Protein AF-A0A7W9LLS0-F1 (afdb_monomer_lite)

Sequence (290 aa):
MKPRVTLITLCALGVVAATAVTVPAEAGPLDRRISPTAVAPRPIVVDAAPAQLTYSRQARSEWQLTEFDRAGNAILATHVPSGITLAIDYDDPSDDRHAAGIAPDTGCGPMEGQFWGSTTPLLYPILEPETHVIENVTVAMDGDEVRVRMVGGAYDLVEPGAGDEPLFMDAVFTVEDGQLRAHTSGLHYVLPSKDRGTTVDLTLADGTRVSRTFTMASPTGREYLDDVRLVEVSDGRYGDFSWTTDIERLQFDLNTNPLLDVFEIDADHALKDRGQRVVTNDFTFAAHCG

Radius of gyration: 23.22 Å; chains: 1; bounding box: 99×45×50 Å

Structure (mmCIF, N/CA/C/O backbone):
data_AF-A0A7W9LLS0-F1
#
_entry.id   AF-A0A7W9LLS0-F1
#
loop_
_atom_site.group_PDB
_atom_site.id
_atom_site.type_symbol
_atom_site.label_atom_id
_atom_site.label_alt_id
_atom_site.label_comp_id
_atom_site.label_asym_id
_atom_site.label_entity_id
_atom_site.label_seq_id
_atom_site.pdbx_PDB_ins_code
_atom_site.Cartn_x
_atom_site.Cartn_y
_atom_site.Cartn_z
_atom_site.occupancy
_atom_site.B_iso_or_equiv
_atom_site.auth_seq_id
_atom_site.auth_comp_id
_atom_site.auth_asym_id
_atom_site.auth_atom_id
_atom_site.pdbx_PDB_model_num
ATOM 1 N N . MET A 1 1 ? 81.042 23.041 -26.455 1.00 45.41 1 MET A N 1
ATOM 2 C CA . MET A 1 1 ? 79.978 22.918 -25.435 1.00 45.41 1 MET A CA 1
ATOM 3 C C . MET A 1 1 ? 78.646 23.055 -26.158 1.00 45.41 1 MET A C 1
ATOM 5 O O . MET A 1 1 ? 78.440 24.078 -26.793 1.00 45.41 1 MET A O 1
ATOM 9 N N . LYS A 1 2 ? 77.832 21.993 -26.205 1.00 32.12 2 LYS A N 1
ATOM 10 C CA . LYS A 1 2 ? 76.545 21.958 -26.929 1.00 32.12 2 LYS A CA 1
ATOM 11 C C . LYS A 1 2 ? 75.391 22.303 -25.970 1.00 32.12 2 LYS A C 1
ATOM 13 O O . LYS A 1 2 ? 75.487 21.917 -24.804 1.00 32.12 2 LYS A O 1
ATOM 18 N N . PRO A 1 3 ? 74.323 22.980 -26.428 1.00 41.59 3 PRO A N 1
ATOM 19 C CA . PRO A 1 3 ? 73.182 23.321 -25.584 1.00 41.59 3 PRO A CA 1
ATOM 20 C C . PRO A 1 3 ? 72.264 22.104 -25.399 1.00 41.59 3 PRO A C 1
ATOM 22 O O . PRO A 1 3 ? 72.086 21.302 -26.317 1.00 41.59 3 PRO A O 1
ATOM 25 N N . ARG A 1 4 ? 71.689 21.961 -24.201 1.00 40.72 4 ARG A N 1
ATOM 26 C CA . ARG A 1 4 ? 70.619 20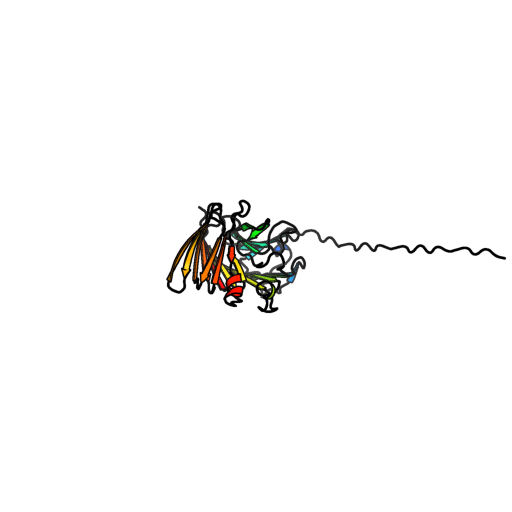.998 -23.906 1.00 40.72 4 ARG A CA 1
ATOM 27 C C . ARG A 1 4 ? 69.273 21.656 -24.208 1.00 40.72 4 ARG A C 1
ATOM 29 O O . ARG A 1 4 ? 68.973 22.709 -23.659 1.00 40.72 4 ARG A O 1
ATOM 36 N N . VAL A 1 5 ? 68.492 21.017 -25.073 1.00 39.94 5 VAL A N 1
ATOM 37 C CA . VAL A 1 5 ? 67.077 21.316 -25.315 1.00 39.94 5 VAL A CA 1
ATOM 38 C C . VAL A 1 5 ? 66.258 20.459 -24.352 1.00 39.94 5 VAL A C 1
ATOM 40 O O . VAL A 1 5 ? 66.424 19.241 -24.317 1.00 39.94 5 VAL A O 1
ATOM 43 N N . THR A 1 6 ? 65.406 21.098 -23.558 1.00 39.94 6 THR A N 1
ATOM 44 C CA . THR A 1 6 ? 64.455 20.443 -22.655 1.00 39.94 6 THR A CA 1
ATOM 45 C C . THR A 1 6 ? 63.191 20.105 -23.447 1.00 39.94 6 THR A C 1
ATOM 47 O O . THR A 1 6 ? 62.502 21.011 -23.909 1.00 39.94 6 THR A O 1
ATOM 50 N N . LEU A 1 7 ? 62.899 18.815 -23.636 1.00 39.69 7 LEU A N 1
ATOM 51 C CA . LEU A 1 7 ? 61.612 18.347 -24.156 1.00 39.69 7 LEU A CA 1
ATOM 52 C C . LEU A 1 7 ? 60.571 18.406 -23.028 1.00 39.69 7 LEU A C 1
ATOM 54 O O . LEU A 1 7 ? 60.768 17.794 -21.980 1.00 39.69 7 LEU A O 1
ATOM 58 N N . ILE A 1 8 ? 59.470 19.121 -23.255 1.00 44.44 8 ILE A N 1
ATOM 59 C CA . ILE A 1 8 ? 58.266 19.071 -22.421 1.00 44.44 8 ILE A CA 1
ATOM 60 C C . ILE A 1 8 ? 57.316 18.066 -23.072 1.00 44.44 8 ILE A C 1
ATOM 62 O O . ILE A 1 8 ? 56.847 18.278 -24.189 1.00 44.44 8 ILE A O 1
ATOM 66 N N . THR A 1 9 ? 57.055 16.963 -22.379 1.00 41.44 9 THR A N 1
ATOM 67 C CA . THR A 1 9 ? 56.061 15.960 -22.765 1.00 41.44 9 THR A CA 1
ATOM 68 C C . THR A 1 9 ? 54.674 16.461 -22.356 1.00 41.44 9 THR A C 1
ATOM 70 O O . THR A 1 9 ? 54.387 16.561 -21.166 1.00 41.44 9 THR A O 1
ATOM 73 N N . LEU A 1 10 ? 53.810 16.786 -23.324 1.00 41.88 10 LEU A N 1
ATOM 74 C CA . LEU A 1 10 ? 52.374 16.964 -23.084 1.00 41.88 10 LEU A CA 1
ATOM 75 C C . LEU A 1 10 ? 51.703 15.584 -23.049 1.00 41.88 10 LEU A C 1
ATOM 77 O O . LEU A 1 10 ? 51.625 14.907 -24.073 1.00 41.88 10 LEU A O 1
ATOM 81 N N . CYS A 1 11 ? 51.197 15.177 -21.885 1.00 39.31 11 CYS A N 1
ATOM 82 C CA . CYS A 1 11 ? 50.257 14.065 -21.784 1.00 39.31 11 CYS A CA 1
ATOM 83 C C . CYS A 1 11 ? 48.875 14.540 -22.250 1.00 39.31 11 CYS A C 1
ATOM 85 O O . CYS A 1 11 ? 48.245 15.371 -21.600 1.00 39.31 11 CYS A O 1
ATOM 87 N N . ALA A 1 12 ? 48.409 14.009 -23.379 1.00 41.94 12 ALA A N 1
ATOM 88 C CA . ALA A 1 12 ? 47.031 14.148 -23.822 1.00 41.94 12 ALA A CA 1
ATOM 89 C C . ALA A 1 12 ? 46.136 13.223 -22.979 1.00 41.94 12 ALA A C 1
ATOM 91 O O . ALA A 1 12 ? 46.215 12.001 -23.091 1.00 41.94 12 ALA A O 1
ATOM 92 N N . LEU A 1 13 ? 45.296 13.808 -22.124 1.00 41.47 13 LEU A N 1
ATOM 93 C CA . LEU A 1 13 ? 44.178 13.120 -21.479 1.00 41.47 13 LEU A CA 1
ATOM 94 C C . LEU A 1 13 ? 43.072 12.928 -22.523 1.00 41.47 13 LEU A C 1
ATOM 96 O O . LEU A 1 13 ? 42.302 13.841 -22.810 1.00 41.47 13 LEU A O 1
ATOM 100 N N . GLY A 1 14 ? 43.027 11.739 -23.121 1.00 36.38 14 GLY A N 1
ATOM 101 C CA . GLY A 1 14 ? 41.880 11.289 -23.900 1.00 36.38 14 GLY A CA 1
ATOM 102 C C . GLY A 1 14 ? 40.728 10.967 -22.956 1.00 36.38 14 GLY A C 1
ATOM 103 O O . GLY A 1 14 ? 40.701 9.897 -22.356 1.00 36.38 14 GLY A O 1
ATOM 104 N N . VAL A 1 15 ? 39.790 11.901 -22.810 1.00 41.72 15 VAL A N 1
ATOM 105 C CA . VAL A 1 15 ? 38.490 11.641 -22.188 1.00 41.72 15 VAL A CA 1
ATOM 106 C C . VAL A 1 15 ? 37.712 10.748 -23.150 1.00 41.72 15 VAL A C 1
ATOM 108 O O . VAL A 1 15 ? 37.235 11.202 -24.188 1.00 41.72 15 VAL A O 1
ATOM 111 N N . VAL A 1 16 ? 37.625 9.457 -22.834 1.00 41.56 16 VAL A N 1
ATOM 112 C CA . VAL A 1 16 ? 36.686 8.554 -23.499 1.00 41.56 16 VAL A CA 1
ATOM 113 C C . VAL A 1 16 ? 35.311 8.892 -22.940 1.00 41.56 16 VAL A C 1
ATOM 115 O O . VAL A 1 16 ? 34.970 8.503 -21.827 1.00 41.56 16 VAL A O 1
ATOM 118 N N . ALA A 1 17 ? 34.544 9.674 -23.696 1.00 42.16 17 ALA A N 1
ATOM 119 C CA . ALA A 1 17 ? 33.123 9.843 -23.452 1.00 42.16 17 ALA A CA 1
ATOM 120 C C . ALA A 1 17 ? 32.459 8.471 -23.626 1.00 42.16 17 ALA A C 1
ATOM 122 O O . ALA A 1 17 ? 32.330 7.972 -24.747 1.00 42.16 17 ALA A O 1
ATOM 123 N N . ALA A 1 18 ? 32.089 7.840 -22.512 1.00 39.94 18 ALA A N 1
ATOM 124 C CA . ALA A 1 18 ? 31.172 6.717 -22.528 1.00 39.94 18 ALA A CA 1
ATOM 125 C C . ALA A 1 18 ? 29.857 7.235 -23.117 1.00 39.94 18 ALA A C 1
ATOM 127 O O . ALA A 1 18 ? 29.184 8.085 -22.538 1.00 39.94 18 ALA A O 1
ATOM 128 N N . THR A 1 19 ? 29.537 6.778 -24.321 1.00 37.41 19 THR A N 1
ATOM 129 C CA . THR A 1 19 ? 28.226 6.993 -24.917 1.00 37.41 19 THR A CA 1
ATOM 130 C C . THR A 1 19 ? 27.252 6.138 -24.123 1.00 37.41 19 THR A C 1
ATOM 132 O O . THR A 1 19 ? 27.147 4.933 -24.337 1.00 37.41 19 THR A O 1
ATOM 135 N N . ALA A 1 20 ? 26.584 6.754 -23.146 1.00 40.62 20 ALA A N 1
ATOM 136 C CA . ALA A 1 20 ? 25.379 6.186 -22.573 1.00 40.62 20 ALA A CA 1
ATOM 137 C C . ALA A 1 20 ? 24.408 5.971 -23.737 1.00 40.62 20 ALA A C 1
ATOM 139 O O . ALA A 1 20 ? 24.006 6.920 -24.412 1.00 40.62 20 ALA A O 1
ATOM 140 N N . VAL A 1 21 ? 24.120 4.707 -24.036 1.00 34.88 21 VAL A N 1
ATOM 141 C CA . VAL A 1 21 ? 23.067 4.336 -24.973 1.00 34.88 21 VAL A CA 1
ATOM 142 C C . VAL A 1 21 ? 21.769 4.810 -24.333 1.00 34.88 21 VAL A C 1
ATOM 144 O O . VAL A 1 21 ? 21.275 4.190 -23.398 1.00 34.88 21 VAL A O 1
ATOM 147 N N . THR A 1 22 ? 21.248 5.942 -24.796 1.00 37.28 22 THR A N 1
ATOM 148 C CA . THR A 1 22 ? 19.913 6.411 -24.438 1.00 37.28 22 THR A CA 1
ATOM 149 C C . THR A 1 22 ? 18.908 5.486 -25.112 1.00 37.28 22 THR A C 1
ATOM 151 O O . THR A 1 22 ? 18.529 5.666 -26.269 1.00 37.28 22 THR A O 1
ATOM 154 N N . VAL A 1 23 ? 18.518 4.431 -24.398 1.00 49.53 23 VAL A N 1
ATOM 155 C CA . VAL A 1 23 ? 17.307 3.679 -24.727 1.00 49.53 23 VAL A CA 1
ATOM 156 C C . VAL A 1 23 ? 16.147 4.673 -24.592 1.00 49.53 23 VAL A C 1
ATOM 158 O O . VAL A 1 23 ? 16.110 5.400 -23.598 1.00 49.53 23 VAL A O 1
ATOM 161 N N . PRO A 1 24 ? 15.246 4.795 -25.581 1.00 52.03 24 PRO A N 1
ATOM 162 C CA . PRO A 1 24 ? 14.104 5.692 -25.452 1.00 52.03 24 PRO A CA 1
ATOM 163 C C . PRO A 1 24 ? 13.319 5.359 -24.177 1.00 52.03 24 PRO A C 1
ATOM 165 O O . PRO A 1 24 ? 13.097 4.183 -23.884 1.00 52.03 24 PRO A O 1
ATOM 168 N N . ALA A 1 25 ? 12.918 6.398 -23.439 1.00 58.53 25 ALA A N 1
ATOM 169 C CA . ALA A 1 25 ? 11.962 6.291 -22.343 1.00 58.53 25 ALA A CA 1
ATOM 170 C C . ALA A 1 25 ? 10.688 5.658 -22.903 1.00 58.53 25 ALA A C 1
ATOM 172 O O . ALA A 1 25 ? 10.028 6.218 -23.782 1.00 58.53 25 ALA A O 1
ATOM 173 N N . GLU A 1 26 ? 10.423 4.423 -22.504 1.00 67.06 26 GLU A N 1
ATOM 174 C CA . GLU A 1 26 ? 9.471 3.573 -23.197 1.00 67.06 26 GLU A CA 1
ATOM 175 C C . GLU A 1 26 ? 8.121 3.608 -22.478 1.00 67.06 26 GLU A C 1
ATOM 177 O O . GLU A 1 26 ? 7.653 2.572 -22.021 1.00 67.06 26 GLU A O 1
ATOM 182 N N . ALA A 1 27 ? 7.475 4.776 -22.417 1.00 73.75 27 ALA A N 1
ATOM 183 C CA . ALA A 1 27 ? 6.124 4.904 -21.871 1.00 73.75 27 ALA A CA 1
ATOM 184 C C . ALA A 1 27 ? 5.110 4.151 -22.753 1.00 73.75 27 ALA A C 1
ATOM 186 O O . ALA A 1 27 ? 5.003 4.383 -23.965 1.00 73.75 27 ALA A O 1
ATOM 187 N N . GLY A 1 28 ? 4.401 3.187 -22.171 1.00 80.19 28 GLY A N 1
ATOM 188 C CA . GLY A 1 28 ? 3.329 2.446 -22.836 1.00 80.19 28 GLY A CA 1
ATOM 189 C C . GLY A 1 28 ? 3.165 1.015 -22.320 1.00 80.19 28 GLY A C 1
ATOM 190 O O . GLY A 1 28 ? 3.958 0.555 -21.510 1.00 80.19 28 GLY A O 1
ATOM 191 N N . PRO A 1 29 ? 2.154 0.271 -22.794 1.00 80.38 29 PRO A N 1
ATOM 192 C CA . PRO A 1 29 ? 1.823 -1.043 -22.245 1.00 80.38 29 PRO A CA 1
ATOM 193 C C . PRO A 1 29 ? 2.933 -2.070 -22.492 1.00 80.38 29 PRO A C 1
ATOM 195 O O . PRO A 1 29 ? 3.242 -2.399 -23.646 1.00 80.38 29 PRO A O 1
ATOM 198 N N . LEU A 1 30 ? 3.468 -2.641 -21.410 1.00 81.69 30 LEU A N 1
ATOM 199 C CA . LEU A 1 30 ? 4.469 -3.710 -21.463 1.00 81.69 30 LEU A CA 1
ATOM 200 C C . LEU A 1 30 ? 3.917 -4.972 -22.149 1.00 81.69 30 LEU A C 1
ATOM 202 O O . LEU A 1 30 ? 4.621 -5.623 -22.924 1.00 81.69 30 LEU A O 1
ATOM 206 N N . ASP A 1 31 ? 2.620 -5.239 -21.978 1.00 79.06 31 ASP A N 1
ATOM 207 C CA . ASP A 1 31 ? 1.893 -6.350 -22.609 1.00 79.06 31 ASP A CA 1
ATOM 208 C C . ASP A 1 31 ? 1.868 -6.285 -24.143 1.00 79.06 31 ASP A C 1
ATOM 210 O O . ASP A 1 31 ? 1.692 -7.306 -24.810 1.00 79.06 31 ASP A O 1
ATOM 214 N N . ARG A 1 32 ? 2.057 -5.101 -24.747 1.00 79.56 32 ARG A N 1
ATOM 215 C CA . ARG A 1 32 ? 2.192 -4.994 -26.213 1.00 79.56 32 ARG A CA 1
ATOM 216 C C . ARG A 1 32 ? 3.571 -5.421 -26.705 1.00 79.56 32 ARG A C 1
ATOM 218 O O . ARG A 1 32 ? 3.712 -5.753 -27.881 1.00 79.56 32 ARG A O 1
ATOM 225 N N . ARG A 1 33 ? 4.581 -5.384 -25.836 1.00 76.88 33 ARG A N 1
ATOM 226 C CA . ARG A 1 33 ? 5.984 -5.684 -26.161 1.00 76.88 33 ARG A CA 1
ATOM 227 C C . ARG A 1 33 ? 6.330 -7.127 -25.830 1.00 76.88 33 ARG A C 1
ATOM 229 O O . ARG A 1 33 ? 7.058 -7.771 -26.581 1.00 76.88 33 ARG A O 1
ATOM 236 N N . ILE A 1 34 ? 5.775 -7.642 -24.736 1.00 78.75 34 ILE A N 1
ATOM 237 C CA . ILE A 1 34 ? 5.966 -9.015 -24.278 1.00 78.75 34 ILE A CA 1
ATOM 238 C C . ILE A 1 34 ? 4.631 -9.744 -24.367 1.00 78.75 34 ILE A C 1
ATOM 240 O O . ILE A 1 34 ? 3.704 -9.476 -23.610 1.00 78.75 34 ILE A O 1
ATOM 244 N N . SER A 1 35 ? 4.536 -10.685 -25.308 1.00 78.25 35 SER A N 1
ATOM 245 C CA . SER A 1 35 ? 3.329 -11.495 -25.460 1.00 78.25 35 SER A CA 1
ATOM 246 C C . SER A 1 35 ? 3.162 -12.451 -24.273 1.00 78.25 35 SER A C 1
ATOM 248 O O . SER A 1 35 ? 4.121 -13.146 -23.921 1.00 78.25 35 SER A O 1
ATOM 250 N N . PRO A 1 36 ? 1.957 -12.551 -23.689 1.00 82.25 36 PRO A N 1
ATOM 251 C CA . PRO A 1 36 ? 1.701 -13.476 -22.596 1.00 82.25 36 PRO A CA 1
ATOM 252 C C . PRO A 1 36 ? 1.775 -14.930 -23.083 1.00 82.25 36 PRO A C 1
ATOM 254 O O . PRO A 1 36 ? 1.563 -15.228 -24.263 1.00 82.25 36 PRO A O 1
ATOM 257 N N . THR A 1 37 ? 2.056 -15.865 -22.175 1.00 79.50 37 THR A N 1
ATOM 258 C CA . THR A 1 37 ? 2.232 -17.284 -22.523 1.00 79.50 37 THR A CA 1
ATOM 259 C C . THR A 1 37 ? 1.009 -18.125 -22.176 1.00 79.50 37 THR A C 1
ATOM 261 O O . THR A 1 37 ? 0.368 -17.917 -21.154 1.00 79.50 37 THR A O 1
ATOM 264 N N . ALA A 1 38 ? 0.701 -19.145 -22.982 1.00 78.00 38 ALA A N 1
ATOM 265 C CA . ALA A 1 38 ? -0.412 -20.067 -22.707 1.00 78.00 38 ALA A CA 1
ATOM 266 C C . ALA A 1 38 ? -0.168 -21.038 -21.526 1.00 78.00 38 ALA A C 1
ATOM 268 O O . ALA A 1 38 ? -1.063 -21.788 -21.151 1.00 78.00 38 ALA A O 1
ATOM 269 N N . VAL A 1 39 ? 1.048 -21.051 -20.974 1.00 79.69 39 VAL A N 1
ATOM 270 C CA . VAL A 1 39 ? 1.505 -21.885 -19.847 1.00 79.69 39 VAL A CA 1
ATOM 271 C C . VAL A 1 39 ? 2.131 -20.993 -18.770 1.00 79.69 39 VAL A C 1
ATOM 273 O O . VAL A 1 39 ? 2.166 -19.775 -18.954 1.00 79.69 39 VAL A O 1
ATOM 276 N N . ALA A 1 40 ? 2.671 -21.589 -17.696 1.00 74.81 40 ALA A N 1
ATOM 277 C CA . ALA A 1 40 ? 3.418 -20.870 -16.663 1.00 74.81 40 ALA A CA 1
ATOM 278 C C . ALA A 1 40 ? 4.474 -19.942 -17.306 1.00 74.81 40 ALA A C 1
ATOM 280 O O . ALA A 1 40 ? 5.347 -20.430 -18.040 1.00 74.81 40 ALA A O 1
ATOM 281 N N . PRO A 1 41 ? 4.372 -18.621 -17.093 1.00 76.50 41 PRO A N 1
ATOM 282 C CA . PRO A 1 41 ? 5.203 -17.661 -17.782 1.00 76.50 41 PRO A CA 1
ATOM 283 C C . PRO A 1 41 ? 6.609 -17.725 -17.207 1.00 76.50 41 PRO A C 1
ATOM 285 O O . PRO A 1 41 ? 6.807 -17.904 -16.006 1.00 76.50 41 PRO A O 1
ATOM 288 N N . ARG A 1 42 ? 7.608 -17.595 -18.080 1.00 81.62 42 ARG A N 1
ATOM 289 C CA . ARG A 1 42 ? 8.980 -17.397 -17.618 1.00 81.62 42 ARG A CA 1
ATOM 290 C C . ARG A 1 42 ? 9.128 -15.933 -17.220 1.00 81.62 42 ARG A C 1
ATOM 292 O O . ARG A 1 42 ? 8.860 -15.086 -18.073 1.00 81.62 42 ARG A O 1
ATOM 299 N N . PRO A 1 43 ? 9.557 -15.637 -15.986 1.00 90.31 43 PRO A N 1
ATOM 300 C CA . PRO A 1 43 ? 9.860 -14.273 -15.599 1.00 90.31 43 PRO A CA 1
ATOM 301 C C . PRO A 1 43 ? 10.958 -13.691 -16.485 1.00 90.31 43 PRO A C 1
ATOM 303 O O . PRO A 1 43 ? 11.924 -14.380 -16.830 1.00 90.31 43 PRO A O 1
ATOM 306 N N . ILE A 1 44 ? 10.789 -12.433 -16.870 1.00 91.50 44 ILE A N 1
ATOM 307 C CA . ILE A 1 44 ? 11.761 -11.671 -17.647 1.00 91.50 44 ILE A CA 1
ATOM 308 C C . ILE A 1 44 ? 12.112 -10.389 -16.905 1.00 91.50 44 ILE A C 1
ATOM 310 O O . ILE A 1 44 ? 11.247 -9.758 -16.308 1.00 91.50 44 ILE A O 1
ATOM 314 N N . VAL A 1 45 ? 13.379 -9.995 -16.966 1.00 92.81 45 VAL A N 1
ATOM 315 C CA . VAL A 1 45 ? 13.819 -8.698 -16.449 1.00 92.81 45 VAL A CA 1
ATOM 316 C C . VAL A 1 45 ? 13.468 -7.634 -17.485 1.00 92.81 45 VAL A C 1
ATOM 318 O O . VAL A 1 45 ? 13.875 -7.745 -18.644 1.00 92.81 45 VAL A O 1
ATOM 321 N N . VAL A 1 46 ? 12.686 -6.640 -17.078 1.00 91.50 46 VAL A N 1
ATOM 322 C CA . VAL A 1 46 ? 12.186 -5.553 -17.939 1.00 91.50 46 VAL A CA 1
ATOM 323 C C . VAL A 1 46 ? 12.752 -4.192 -17.548 1.00 91.50 46 VAL A C 1
ATOM 325 O O . VAL A 1 46 ? 12.776 -3.290 -18.387 1.00 91.50 46 VAL A O 1
ATOM 328 N N . ASP A 1 47 ? 13.292 -4.085 -16.334 1.00 90.75 47 ASP A N 1
ATOM 329 C CA . ASP A 1 47 ? 14.178 -3.005 -15.919 1.00 90.75 47 ASP A CA 1
ATOM 330 C C . ASP A 1 47 ? 15.260 -3.486 -14.950 1.00 90.75 47 ASP A C 1
ATOM 332 O O . ASP A 1 47 ? 15.137 -4.550 -14.343 1.00 90.75 47 ASP A O 1
ATOM 336 N N . ALA A 1 48 ? 16.336 -2.714 -14.830 1.00 90.12 48 ALA A N 1
ATOM 337 C CA . ALA A 1 48 ? 17.458 -2.999 -13.938 1.00 90.12 48 ALA A CA 1
ATOM 338 C C . ALA A 1 48 ? 17.880 -1.800 -13.076 1.00 90.12 48 ALA A C 1
ATOM 340 O O . ALA A 1 48 ? 18.798 -1.947 -12.270 1.00 90.12 48 ALA A O 1
ATOM 341 N N . ALA A 1 49 ? 17.259 -0.634 -13.265 1.00 87.38 49 ALA A N 1
ATOM 342 C CA . ALA A 1 49 ? 17.450 0.538 -12.425 1.00 87.38 49 ALA A CA 1
ATOM 343 C C . ALA A 1 49 ? 16.118 1.303 -12.293 1.00 87.38 49 ALA A C 1
ATOM 345 O O . ALA A 1 49 ? 15.364 1.332 -13.264 1.00 87.38 49 ALA A O 1
ATOM 346 N N . PRO A 1 50 ? 15.838 1.919 -11.131 1.00 88.25 50 PRO A N 1
ATOM 347 C CA . PRO A 1 50 ? 16.629 1.864 -9.894 1.00 88.25 50 PRO A CA 1
ATOM 348 C C . PRO A 1 50 ? 16.551 0.506 -9.178 1.00 88.25 50 PRO A C 1
ATOM 350 O O . PRO A 1 50 ? 17.482 0.152 -8.460 1.00 88.25 50 PRO A O 1
ATOM 353 N N . ALA A 1 51 ? 15.529 -0.300 -9.473 1.00 91.75 51 ALA A N 1
ATOM 354 C CA . ALA A 1 51 ? 15.389 -1.678 -9.011 1.00 91.75 51 ALA A CA 1
ATOM 355 C C . ALA A 1 51 ? 15.427 -2.677 -10.182 1.00 91.75 51 ALA A C 1
ATOM 357 O O . ALA A 1 51 ? 15.109 -2.349 -11.329 1.00 91.75 51 ALA A O 1
ATOM 358 N N . GLN A 1 52 ? 15.771 -3.937 -9.899 1.00 94.69 52 GLN A N 1
ATOM 359 C CA . GLN A 1 52 ? 15.556 -5.026 -10.848 1.00 94.69 52 GLN A CA 1
ATOM 360 C C . GLN A 1 52 ? 14.064 -5.356 -10.917 1.00 94.69 52 GLN A C 1
ATOM 362 O O . GLN A 1 52 ? 13.516 -6.012 -10.030 1.00 94.69 52 GLN A O 1
ATOM 367 N N . LEU A 1 53 ? 13.421 -4.946 -12.008 1.00 94.75 53 LEU A N 1
ATOM 368 C CA . LEU A 1 53 ? 12.015 -5.216 -12.263 1.00 94.75 53 LEU A CA 1
ATOM 369 C C . LEU A 1 53 ? 11.857 -6.474 -13.117 1.00 94.75 53 LEU A C 1
ATOM 371 O O . LEU A 1 53 ? 12.290 -6.536 -14.271 1.00 94.75 53 LEU A O 1
ATOM 375 N N . THR A 1 54 ? 11.187 -7.473 -12.553 1.00 95.44 54 THR A N 1
ATOM 376 C CA . THR A 1 54 ? 10.859 -8.739 -13.203 1.00 95.44 54 THR A CA 1
ATOM 377 C C . THR A 1 54 ? 9.361 -8.837 -13.465 1.00 95.44 54 THR A C 1
ATOM 379 O O . THR A 1 54 ? 8.549 -8.632 -12.568 1.00 95.44 54 THR A O 1
ATOM 382 N N . TYR A 1 55 ? 8.991 -9.213 -14.686 1.00 94.25 55 TYR A N 1
ATOM 383 C CA . TYR A 1 55 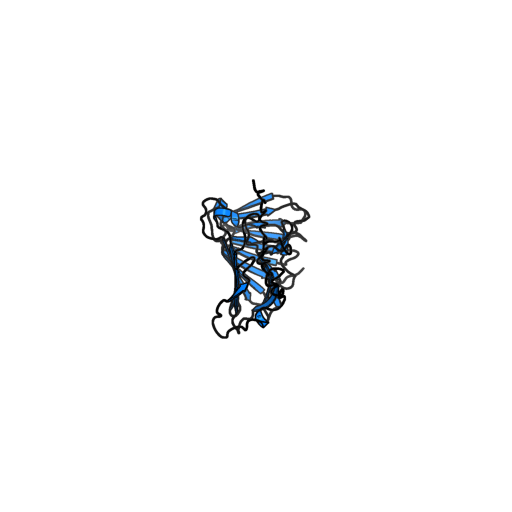? 7.605 -9.331 -15.128 1.00 94.25 55 TYR A CA 1
ATOM 384 C C . TYR A 1 55 ? 7.287 -10.730 -15.668 1.00 94.25 55 TYR A C 1
ATOM 386 O O . TYR A 1 55 ? 8.112 -11.359 -16.339 1.00 94.25 55 TYR A O 1
ATOM 394 N N . SER A 1 56 ? 6.077 -11.226 -15.399 1.00 94.19 56 SER A N 1
ATOM 395 C CA . SER A 1 56 ? 5.550 -12.455 -15.997 1.00 94.19 56 SER A CA 1
ATOM 396 C C . SER A 1 56 ? 4.019 -12.438 -16.087 1.00 94.19 56 SER A C 1
ATOM 398 O O . SER A 1 56 ? 3.355 -11.959 -15.171 1.00 94.19 56 SER A O 1
ATOM 400 N N . ARG A 1 57 ? 3.447 -12.985 -17.172 1.00 93.06 57 ARG A N 1
ATOM 401 C CA . ARG A 1 57 ? 1.987 -13.048 -17.359 1.00 93.06 57 ARG A CA 1
ATOM 402 C C . ARG A 1 57 ? 1.505 -14.247 -18.167 1.00 93.06 57 ARG A C 1
ATOM 404 O O . ARG A 1 57 ? 2.024 -14.546 -19.247 1.00 93.06 57 ARG A O 1
ATOM 411 N N . GLN A 1 58 ? 0.444 -14.886 -17.681 1.00 92.94 58 GLN A N 1
ATOM 412 C CA . GLN A 1 58 ? -0.296 -15.907 -18.424 1.00 92.94 58 GLN A CA 1
ATOM 413 C C . GLN A 1 58 ? -1.311 -15.312 -19.404 1.00 92.94 58 GLN A C 1
ATOM 415 O O . GLN A 1 58 ? -1.958 -14.309 -19.130 1.00 92.94 58 GLN A O 1
ATOM 420 N N . ALA A 1 59 ? -1.535 -15.986 -20.533 1.00 89.69 59 ALA A N 1
ATOM 421 C CA . ALA A 1 59 ? -2.475 -15.549 -21.568 1.00 89.69 59 ALA A CA 1
ATOM 422 C C . ALA A 1 59 ? -3.928 -15.470 -21.077 1.00 89.69 59 ALA A C 1
ATOM 424 O O . ALA A 1 59 ? -4.693 -14.649 -21.574 1.00 89.69 59 ALA A O 1
ATOM 425 N N . ARG A 1 60 ? -4.292 -16.309 -20.100 1.00 91.06 60 ARG A N 1
ATOM 426 C CA . ARG A 1 60 ? -5.612 -16.317 -19.454 1.00 91.06 60 ARG A CA 1
ATOM 427 C C . ARG A 1 60 ? -5.766 -15.270 -18.348 1.00 91.06 60 ARG A C 1
ATOM 429 O O . ARG A 1 60 ? -6.820 -15.237 -17.735 1.00 91.06 60 ARG A O 1
ATOM 436 N N . SER A 1 61 ? -4.719 -14.495 -18.059 1.00 93.81 61 SER A N 1
ATOM 437 C CA . SER A 1 61 ? -4.754 -13.525 -16.971 1.00 93.81 61 SER A CA 1
ATOM 438 C C . SER A 1 61 ? -5.799 -12.444 -17.232 1.00 93.81 61 SER A C 1
ATOM 440 O O . SER A 1 61 ? -5.758 -11.806 -18.294 1.00 93.81 61 SER A O 1
ATOM 442 N N . GLU A 1 62 ? -6.669 -12.212 -16.254 1.00 95.56 62 GLU A N 1
ATOM 443 C CA . GLU A 1 62 ? -7.643 -11.117 -16.240 1.00 95.56 62 GLU A CA 1
ATOM 444 C C . GLU A 1 62 ? -6.970 -9.766 -15.958 1.00 95.56 62 GLU A C 1
ATOM 446 O O . GLU A 1 62 ? -7.470 -8.720 -16.372 1.00 95.56 62 GLU A O 1
ATOM 451 N N . TRP A 1 63 ? -5.777 -9.790 -15.360 1.00 96.06 63 TRP A N 1
ATOM 452 C CA . TRP A 1 63 ? -4.896 -8.636 -15.206 1.00 96.06 63 TRP A CA 1
ATOM 453 C C . TRP A 1 63 ? -4.028 -8.400 -16.443 1.00 96.06 63 TRP A C 1
ATOM 455 O O . TRP A 1 63 ? -3.585 -9.358 -17.092 1.00 96.06 63 TRP A O 1
ATOM 465 N N . GLN A 1 64 ? -3.771 -7.127 -16.754 1.00 94.19 64 GLN A N 1
ATOM 466 C CA . GLN A 1 64 ? -2.879 -6.659 -17.821 1.00 94.19 64 GLN A CA 1
ATOM 467 C C . GLN A 1 64 ? -2.027 -5.487 -17.345 1.00 94.19 64 GLN A C 1
ATOM 469 O O . GLN A 1 64 ? -2.516 -4.651 -16.590 1.00 94.19 64 GLN A O 1
ATOM 474 N N . LEU A 1 65 ? -0.793 -5.376 -17.842 1.00 92.62 65 LEU A N 1
ATOM 475 C CA . LEU A 1 65 ? -0.013 -4.147 -17.698 1.00 92.62 65 LEU A CA 1
ATOM 476 C C . LEU A 1 65 ? -0.387 -3.160 -18.800 1.00 92.62 65 LEU A C 1
ATOM 478 O O . LEU A 1 65 ? 0.027 -3.293 -19.959 1.00 92.62 65 LEU A O 1
ATOM 482 N N . THR A 1 66 ? -1.214 -2.189 -18.433 1.00 91.12 66 THR A N 1
ATOM 483 C CA . THR A 1 66 ? -1.766 -1.178 -19.339 1.00 91.12 66 THR A CA 1
ATOM 484 C C . THR A 1 66 ? -0.817 -0.004 -19.532 1.00 91.12 66 THR A C 1
ATOM 486 O O . THR A 1 66 ? -0.819 0.604 -20.607 1.00 91.12 66 THR A O 1
ATOM 489 N N . GLU A 1 67 ? 0.064 0.235 -18.563 1.00 91.31 67 GLU A N 1
ATOM 490 C CA . GLU A 1 67 ? 1.120 1.236 -18.631 1.00 91.31 67 GLU A CA 1
ATOM 491 C C . GLU A 1 67 ? 2.406 0.723 -17.979 1.00 91.31 67 GLU A C 1
ATOM 493 O O . GLU A 1 67 ? 2.386 0.003 -16.982 1.00 91.31 67 GLU A O 1
ATOM 498 N N . PHE A 1 68 ? 3.528 1.075 -18.595 1.00 91.50 68 PHE A N 1
ATOM 499 C CA . PHE A 1 68 ? 4.862 0.958 -18.036 1.00 91.50 68 PHE A CA 1
ATOM 500 C C . PHE A 1 68 ? 5.604 2.226 -18.434 1.00 91.50 68 PHE A C 1
ATOM 502 O O . PHE A 1 68 ? 5.828 2.451 -19.629 1.00 91.50 68 PHE A O 1
ATOM 509 N N . ASP A 1 69 ? 5.933 3.057 -17.454 1.00 88.25 69 ASP A N 1
ATOM 510 C CA . ASP A 1 69 ? 6.762 4.237 -17.635 1.00 88.25 69 ASP A CA 1
ATOM 511 C C . ASP A 1 69 ? 8.103 4.012 -16.946 1.00 88.25 69 ASP A C 1
ATOM 513 O O . ASP A 1 69 ? 8.245 4.169 -15.740 1.00 88.25 69 ASP A O 1
ATOM 517 N N . ARG A 1 70 ? 9.111 3.654 -17.744 1.00 86.69 70 ARG A N 1
ATOM 518 C CA . ARG A 1 70 ? 10.485 3.503 -17.257 1.00 86.69 70 ARG A CA 1
ATOM 519 C C . ARG A 1 70 ? 11.066 4.817 -16.718 1.00 86.69 70 ARG A C 1
ATOM 521 O O . ARG A 1 70 ? 11.981 4.769 -15.914 1.00 86.69 70 ARG A O 1
ATOM 528 N N . ALA A 1 71 ? 10.628 5.976 -17.213 1.00 83.25 71 ALA A N 1
ATOM 529 C CA . ALA A 1 71 ? 11.202 7.251 -16.781 1.00 83.25 71 ALA A CA 1
ATOM 530 C C . ALA A 1 71 ? 10.632 7.724 -15.439 1.00 83.25 71 ALA A C 1
ATOM 532 O O . ALA A 1 71 ? 11.366 8.350 -14.686 1.00 83.25 71 ALA A O 1
ATOM 533 N N . GLY A 1 72 ? 9.360 7.428 -15.171 1.00 84.56 72 GLY A N 1
ATOM 534 C CA . GLY A 1 72 ? 8.717 7.645 -13.871 1.00 84.56 72 GLY A CA 1
ATOM 535 C C . GLY A 1 72 ? 8.707 6.404 -12.980 1.00 84.56 72 GLY A C 1
ATOM 536 O O . GLY A 1 72 ? 7.930 6.355 -12.050 1.00 84.56 72 GLY A O 1
ATOM 537 N N . ASN A 1 73 ? 9.479 5.362 -13.320 1.00 88.31 73 ASN A N 1
ATOM 538 C CA . ASN A 1 73 ? 9.580 4.109 -12.562 1.00 88.31 73 ASN A CA 1
ATOM 539 C C . ASN A 1 73 ? 8.233 3.540 -12.067 1.00 88.31 73 ASN A C 1
ATOM 541 O O . ASN A 1 73 ? 8.122 3.009 -10.960 1.00 88.31 73 ASN A O 1
ATOM 545 N N . ALA A 1 74 ? 7.226 3.603 -12.941 1.00 90.25 74 ALA A N 1
ATOM 546 C CA . ALA A 1 74 ? 5.838 3.313 -12.612 1.00 90.25 74 ALA A CA 1
ATOM 547 C C . ALA A 1 74 ? 5.249 2.238 -13.530 1.00 90.25 74 ALA A C 1
ATOM 549 O O . ALA A 1 74 ? 5.529 2.149 -14.735 1.00 90.25 74 ALA A O 1
ATOM 550 N N . ILE A 1 75 ? 4.385 1.406 -12.956 1.00 93.44 75 ILE A N 1
ATOM 551 C CA . ILE A 1 75 ? 3.654 0.350 -13.653 1.00 93.44 75 ILE A CA 1
ATOM 552 C C . ILE A 1 75 ? 2.175 0.465 -13.298 1.00 93.44 75 ILE A C 1
ATOM 554 O O . ILE A 1 75 ? 1.824 0.517 -12.125 1.00 93.44 75 ILE A O 1
ATOM 558 N N . LEU A 1 76 ? 1.295 0.395 -14.298 1.00 95.69 76 LEU A N 1
ATOM 559 C CA . LEU A 1 76 ? -0.144 0.283 -14.072 1.00 95.69 76 LEU A CA 1
ATOM 560 C C . LEU A 1 76 ? -0.629 -1.112 -14.461 1.00 95.69 76 LEU A C 1
ATOM 562 O O . LEU A 1 76 ? -0.628 -1.488 -15.640 1.00 95.69 76 LEU A O 1
ATOM 566 N N . ALA A 1 77 ? -1.068 -1.879 -13.466 1.00 96.62 77 ALA A N 1
ATOM 567 C CA . ALA A 1 77 ? -1.798 -3.120 -13.673 1.00 96.62 77 ALA A CA 1
ATOM 568 C C . ALA A 1 77 ? -3.304 -2.841 -13.655 1.00 96.62 77 ALA A C 1
ATOM 570 O O . ALA A 1 77 ? -3.802 -2.174 -12.757 1.00 96.62 77 ALA A O 1
ATOM 571 N N . THR A 1 78 ? -4.051 -3.370 -14.618 1.00 96.69 78 THR A N 1
ATOM 572 C CA . THR A 1 78 ? -5.508 -3.210 -14.705 1.00 96.69 78 THR A CA 1
ATOM 573 C C . THR A 1 78 ? -6.181 -4.569 -14.774 1.00 96.69 78 THR A C 1
ATOM 575 O O . THR A 1 78 ? -5.847 -5.389 -15.634 1.00 96.69 78 THR A O 1
ATOM 578 N N . HIS A 1 79 ? -7.166 -4.788 -13.909 1.00 96.75 79 HIS A N 1
ATOM 579 C CA . HIS A 1 79 ? -8.078 -5.915 -14.002 1.00 96.75 79 HIS A CA 1
ATOM 580 C C . HIS A 1 79 ? -9.115 -5.632 -15.092 1.00 96.75 79 HIS A C 1
ATOM 582 O O . HIS A 1 79 ? -10.004 -4.796 -14.931 1.00 96.75 79 HIS A O 1
ATOM 588 N N . VAL A 1 80 ? -8.992 -6.303 -16.235 1.00 94.38 80 VAL A N 1
ATOM 589 C CA . VAL A 1 80 ? -9.750 -5.982 -17.455 1.00 94.38 80 VAL A CA 1
ATOM 590 C C . VAL A 1 80 ? -11.270 -6.050 -17.264 1.00 94.38 80 VAL A C 1
ATOM 592 O O . VAL A 1 80 ? -11.948 -5.148 -17.759 1.00 94.38 80 VAL A O 1
ATOM 595 N N . PRO A 1 81 ? -11.840 -7.061 -16.574 1.00 94.56 81 PRO A N 1
ATOM 596 C CA . PRO A 1 81 ? -13.288 -7.141 -16.398 1.00 94.56 81 PRO A CA 1
ATOM 597 C C . PRO A 1 81 ? -13.892 -6.005 -15.563 1.00 94.56 81 PRO A C 1
ATOM 599 O O . PRO A 1 81 ? -15.001 -5.568 -15.865 1.00 94.56 81 PRO A O 1
ATOM 602 N N . SER A 1 82 ? -13.198 -5.543 -14.515 1.00 93.50 82 SER A N 1
ATOM 603 C CA . SER A 1 82 ? -13.745 -4.556 -13.567 1.00 93.50 82 SER A CA 1
ATOM 604 C C . SER A 1 82 ? -13.238 -3.131 -13.786 1.00 93.50 82 SER A C 1
ATOM 606 O O . SER A 1 82 ? -13.895 -2.190 -13.357 1.00 93.50 82 SER A O 1
ATOM 608 N N . GLY A 1 83 ? -12.087 -2.960 -14.440 1.00 93.81 83 GLY A N 1
ATOM 609 C CA . GLY A 1 83 ? -11.413 -1.670 -14.586 1.00 93.81 83 GLY 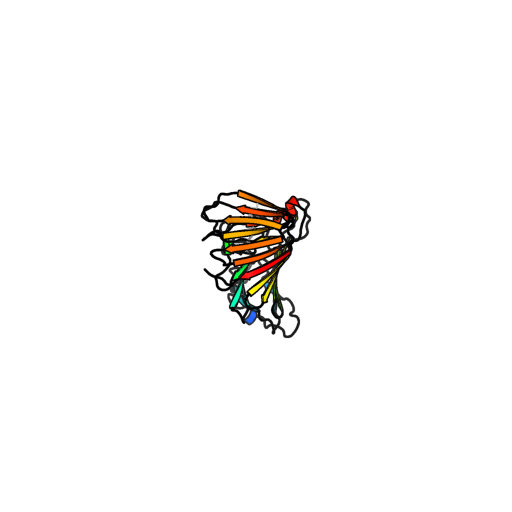A CA 1
ATOM 610 C C . GLY A 1 83 ? -10.630 -1.218 -13.350 1.00 93.81 83 GLY A C 1
ATOM 611 O O . GLY A 1 83 ? -10.047 -0.142 -13.395 1.00 93.81 83 GLY A O 1
ATOM 612 N N . ILE A 1 84 ? -10.587 -2.023 -12.282 1.00 95.75 84 ILE A N 1
ATOM 613 C CA . ILE A 1 84 ? -9.770 -1.757 -11.087 1.00 95.75 84 ILE A CA 1
ATOM 614 C C . ILE A 1 84 ? -8.297 -1.721 -11.489 1.00 95.75 84 ILE A C 1
ATOM 616 O O . ILE A 1 84 ? -7.846 -2.583 -12.253 1.00 95.75 84 ILE A O 1
ATOM 620 N N . THR A 1 85 ? -7.545 -0.753 -10.967 1.00 97.06 85 THR A N 1
ATOM 621 C CA . THR A 1 85 ? -6.114 -0.625 -11.253 1.00 97.06 85 THR A CA 1
ATOM 622 C C . THR A 1 85 ? -5.253 -0.688 -10.003 1.00 97.06 85 THR A C 1
ATOM 624 O O . THR A 1 85 ? -5.707 -0.377 -8.907 1.00 97.06 85 THR A O 1
ATOM 627 N N . LEU A 1 86 ? -3.998 -1.086 -10.183 1.00 98.12 86 LEU A N 1
ATOM 628 C CA . LEU A 1 86 ? -2.930 -0.988 -9.197 1.00 98.12 86 LEU A CA 1
ATOM 629 C C . LEU A 1 86 ? -1.801 -0.190 -9.846 1.00 98.12 86 LEU A C 1
ATOM 631 O O . LEU A 1 86 ? -1.209 -0.665 -10.822 1.00 98.12 86 LEU A O 1
ATOM 635 N N . ALA A 1 87 ? -1.533 1.007 -9.334 1.00 96.69 87 ALA A N 1
ATOM 636 C CA . ALA A 1 87 ? -0.296 1.714 -9.635 1.00 96.69 87 ALA A CA 1
ATOM 637 C C . ALA A 1 87 ? 0.807 1.141 -8.737 1.00 96.69 87 ALA A C 1
ATOM 639 O O . ALA A 1 87 ? 0.596 0.951 -7.539 1.00 96.69 87 ALA A O 1
ATOM 640 N N . ILE A 1 88 ? 1.928 0.766 -9.343 1.00 96.62 88 ILE A N 1
ATOM 641 C CA . ILE A 1 88 ? 3.065 0.124 -8.691 1.00 96.62 88 ILE A CA 1
ATOM 642 C C . ILE A 1 88 ? 4.300 0.952 -9.030 1.00 96.62 88 ILE A C 1
ATOM 644 O O . ILE A 1 88 ? 4.837 0.839 -10.136 1.00 96.62 88 ILE A O 1
ATOM 648 N N . ASP A 1 89 ? 4.741 1.741 -8.063 1.00 94.81 89 ASP A N 1
ATOM 649 C CA . ASP A 1 89 ? 5.964 2.533 -8.146 1.00 94.81 89 ASP A CA 1
ATOM 650 C C . ASP A 1 89 ? 7.115 1.726 -7.537 1.00 94.81 89 ASP A C 1
ATOM 652 O O . ASP A 1 89 ? 6.937 1.023 -6.531 1.00 94.81 89 ASP A O 1
ATOM 656 N N . TYR A 1 90 ? 8.286 1.756 -8.173 1.00 90.38 90 TYR A N 1
ATOM 657 C CA . TYR A 1 90 ? 9.426 0.914 -7.785 1.00 90.38 90 TYR A CA 1
ATOM 658 C C . TYR A 1 90 ? 10.726 1.679 -7.513 1.00 90.38 90 TYR A C 1
ATOM 660 O O . TYR A 1 90 ? 11.791 1.056 -7.442 1.00 90.38 90 TYR A O 1
ATOM 668 N N . ASP A 1 91 ? 10.655 2.994 -7.329 1.00 77.44 91 ASP A N 1
ATOM 669 C CA . ASP A 1 91 ? 11.794 3.865 -7.054 1.00 77.44 91 ASP A CA 1
ATOM 670 C C . ASP A 1 91 ? 11.673 4.697 -5.770 1.00 77.44 91 ASP A C 1
ATOM 672 O O . ASP A 1 91 ? 10.688 4.667 -5.030 1.00 77.44 91 ASP A O 1
ATOM 676 N N . ASP A 1 92 ? 12.766 5.396 -5.471 1.00 64.25 92 ASP A N 1
ATOM 677 C CA . ASP A 1 92 ? 12.773 6.462 -4.482 1.00 64.25 92 ASP A CA 1
ATOM 678 C C . ASP A 1 92 ? 12.265 7.773 -5.125 1.00 64.25 92 ASP A C 1
ATOM 680 O O . ASP A 1 92 ? 12.374 7.955 -6.337 1.00 64.25 92 ASP A O 1
ATOM 684 N N . PRO A 1 93 ? 11.749 8.732 -4.338 1.00 59.50 93 PRO A N 1
ATOM 685 C CA . PRO A 1 93 ? 11.086 9.927 -4.867 1.00 59.50 93 PRO A CA 1
ATOM 686 C C . PRO A 1 93 ? 12.028 10.970 -5.497 1.00 59.50 93 PRO A C 1
ATOM 688 O O . PRO A 1 93 ? 11.650 12.139 -5.644 1.00 59.50 93 PRO A O 1
ATOM 691 N N . SER A 1 94 ? 13.277 10.622 -5.822 1.00 65.75 94 SER A N 1
ATOM 692 C CA . SER A 1 94 ? 14.252 11.587 -6.339 1.00 65.75 94 SER A CA 1
ATOM 693 C C . SER A 1 94 ? 13.965 12.055 -7.770 1.00 65.75 94 SER A C 1
ATOM 695 O O . SER A 1 94 ? 14.308 13.201 -8.089 1.00 65.75 94 SER A O 1
ATOM 697 N N . ASP A 1 95 ? 13.300 11.235 -8.591 1.00 66.31 95 ASP A N 1
ATOM 698 C CA . ASP A 1 95 ? 13.033 11.531 -10.004 1.00 66.31 95 ASP A CA 1
ATOM 699 C C . ASP A 1 95 ? 11.680 12.236 -10.221 1.00 66.31 95 ASP A C 1
ATOM 701 O O . ASP A 1 95 ? 11.644 13.366 -10.728 1.00 66.31 95 ASP A O 1
ATOM 705 N N . ASP A 1 96 ? 10.569 11.626 -9.803 1.00 74.06 96 ASP A N 1
ATOM 706 C CA . ASP A 1 96 ? 9.203 12.121 -10.054 1.00 74.06 96 ASP A CA 1
ATOM 707 C C . ASP A 1 96 ? 8.408 12.472 -8.780 1.00 74.06 96 ASP A C 1
ATOM 709 O O . ASP A 1 96 ? 7.305 13.023 -8.855 1.00 74.06 96 ASP A O 1
ATOM 713 N N . ARG A 1 97 ? 9.026 12.258 -7.611 1.00 84.19 97 ARG A N 1
ATOM 714 C CA . ARG A 1 97 ? 8.446 12.419 -6.269 1.00 84.19 97 ARG A CA 1
ATOM 715 C C . ARG A 1 97 ? 7.346 11.424 -5.924 1.00 84.19 97 ARG A C 1
ATOM 717 O O . ARG A 1 97 ? 6.547 11.723 -5.035 1.00 84.19 97 ARG A O 1
ATOM 724 N N . HIS A 1 98 ? 7.301 10.274 -6.575 1.00 88.38 98 HIS A N 1
ATOM 725 C CA . HIS A 1 98 ? 6.510 9.140 -6.134 1.00 88.38 98 HIS A CA 1
ATOM 726 C C . HIS A 1 98 ? 7.396 8.201 -5.321 1.00 88.38 98 HIS A C 1
ATOM 728 O O . HIS A 1 98 ? 8.577 8.024 -5.589 1.00 88.38 98 HIS A O 1
ATOM 734 N N . ALA A 1 99 ? 6.858 7.689 -4.223 1.00 91.75 99 ALA A N 1
ATOM 735 C CA . ALA A 1 99 ? 7.573 6.745 -3.384 1.00 91.75 99 ALA A CA 1
ATOM 736 C C . ALA A 1 99 ? 7.173 5.321 -3.779 1.00 91.75 99 ALA A C 1
ATOM 738 O O . ALA A 1 99 ? 5.992 5.072 -4.024 1.00 91.75 99 ALA A O 1
ATOM 739 N N . ALA A 1 100 ? 8.121 4.380 -3.774 1.00 93.56 100 ALA A N 1
ATOM 740 C CA . ALA A 1 100 ? 7.825 2.982 -4.071 1.00 93.56 100 ALA A CA 1
ATOM 741 C C . ALA A 1 100 ? 6.668 2.441 -3.225 1.00 93.56 100 ALA A C 1
ATOM 743 O O . ALA A 1 100 ? 6.599 2.676 -2.019 1.00 93.56 100 ALA A O 1
ATOM 744 N N . GLY A 1 101 ? 5.793 1.652 -3.839 1.00 96.31 101 GLY A N 1
ATOM 745 C CA . GLY A 1 101 ? 4.632 1.082 -3.169 1.00 96.31 101 GLY A CA 1
ATOM 746 C C . GLY A 1 101 ? 3.525 0.710 -4.141 1.00 96.31 101 GLY A C 1
ATOM 747 O O . GLY A 1 101 ? 3.732 0.632 -5.351 1.00 96.31 101 GLY A O 1
ATOM 748 N N . ILE A 1 102 ? 2.343 0.422 -3.599 1.00 98.31 102 ILE A N 1
ATOM 749 C CA . ILE A 1 102 ? 1.180 0.025 -4.394 1.00 98.31 102 ILE A CA 1
ATOM 750 C C . ILE A 1 102 ? -0.019 0.887 -4.013 1.00 98.31 102 ILE A C 1
ATOM 752 O O . ILE A 1 102 ? -0.444 0.885 -2.854 1.00 98.31 102 ILE A O 1
ATOM 756 N N . ALA A 1 103 ? -0.568 1.605 -4.994 1.00 97.75 103 ALA A N 1
ATOM 757 C CA . ALA A 1 103 ? -1.773 2.415 -4.863 1.00 97.75 103 ALA A CA 1
ATOM 758 C C . ALA A 1 103 ? -2.915 1.743 -5.638 1.00 97.75 103 ALA A C 1
ATOM 760 O O . ALA A 1 103 ? -2.968 1.811 -6.873 1.00 97.75 103 ALA A O 1
ATOM 761 N N . PRO A 1 104 ? -3.834 1.052 -4.944 1.00 97.50 104 PRO A N 1
ATOM 762 C CA . PRO A 1 104 ? -5.063 0.586 -5.563 1.00 97.50 104 PRO A CA 1
ATOM 763 C C . PRO A 1 104 ? -5.942 1.746 -6.039 1.00 97.50 104 PRO A C 1
ATOM 765 O O . PRO A 1 104 ? -5.985 2.795 -5.408 1.00 97.50 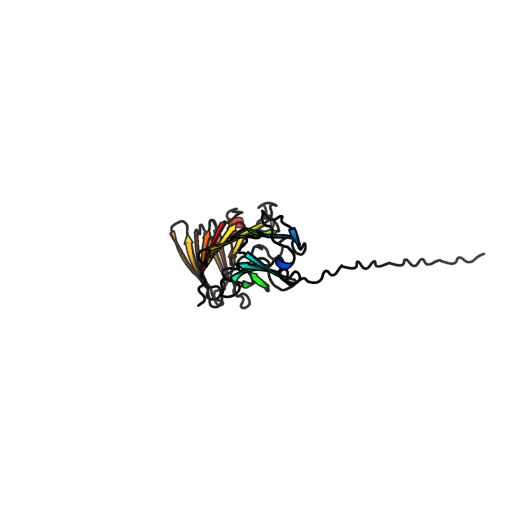104 PRO A O 1
ATOM 768 N N . ASP A 1 105 ? -6.707 1.531 -7.103 1.00 95.62 105 ASP A N 1
ATOM 769 C CA . ASP A 1 105 ? -7.824 2.387 -7.506 1.00 95.62 105 ASP A CA 1
ATOM 770 C C . ASP A 1 105 ? -9.037 1.498 -7.795 1.00 95.62 105 ASP A C 1
ATOM 772 O O . ASP A 1 105 ? -9.067 0.715 -8.752 1.00 95.62 105 ASP A O 1
ATOM 776 N N . THR A 1 106 ? -10.043 1.604 -6.931 1.00 92.75 106 THR A N 1
ATOM 777 C CA . THR A 1 106 ? -11.303 0.852 -7.011 1.00 92.75 106 THR A CA 1
ATOM 778 C C . THR A 1 106 ? -12.404 1.608 -7.763 1.00 92.75 106 THR A C 1
ATOM 780 O O . THR A 1 106 ? -13.557 1.174 -7.772 1.00 92.75 106 THR A O 1
ATOM 783 N N . GLY A 1 107 ? -12.066 2.733 -8.400 1.00 87.31 107 GLY A N 1
ATOM 784 C CA . GLY A 1 107 ? -12.985 3.661 -9.058 1.00 87.31 107 GLY A CA 1
ATOM 785 C C . GLY A 1 107 ? -13.212 4.970 -8.291 1.00 87.31 107 GLY A C 1
ATOM 786 O O . GLY A 1 107 ? -13.893 5.854 -8.813 1.00 87.31 107 GLY A O 1
ATOM 787 N N . CYS A 1 108 ? -12.649 5.113 -7.084 1.00 84.62 108 CYS A N 1
ATOM 788 C CA . CYS A 1 108 ? -12.663 6.362 -6.309 1.00 84.62 108 CYS A CA 1
ATOM 789 C C . CYS A 1 108 ? -11.421 7.241 -6.561 1.00 84.62 108 CYS A C 1
ATOM 791 O O . CYS A 1 108 ? -11.340 8.352 -6.036 1.00 84.62 108 CYS A O 1
ATOM 793 N N . GLY A 1 109 ? -10.489 6.776 -7.398 1.00 89.06 109 GLY A N 1
ATOM 794 C CA . GLY A 1 109 ? -9.183 7.380 -7.620 1.00 89.06 109 GLY A CA 1
ATOM 795 C C . GLY A 1 109 ? -8.070 6.599 -6.908 1.00 89.06 109 GLY A C 1
ATOM 796 O O . GLY A 1 109 ? -8.361 5.765 -6.043 1.00 89.06 109 GLY A O 1
ATOM 797 N N . PRO A 1 110 ? -6.797 6.863 -7.252 1.00 93.38 110 PRO A N 1
ATOM 798 C CA . PRO A 1 110 ? -5.660 6.199 -6.629 1.00 93.38 110 PRO A CA 1
ATOM 799 C C . PRO A 1 110 ? -5.615 6.439 -5.118 1.00 93.38 110 PRO A C 1
ATOM 801 O O . PRO A 1 110 ? -5.748 7.573 -4.642 1.00 93.38 110 PRO A O 1
ATOM 804 N N . MET A 1 111 ? -5.417 5.360 -4.365 1.00 96.00 111 MET A N 1
ATOM 805 C CA . MET A 1 111 ? -5.222 5.392 -2.919 1.00 96.00 111 MET A CA 1
ATOM 806 C C . MET A 1 111 ? -3.777 5.784 -2.607 1.00 96.00 111 MET A C 1
ATOM 808 O O . MET A 1 111 ? -2.929 4.942 -2.317 1.00 96.00 111 MET A O 1
ATOM 812 N N . GLU A 1 112 ? -3.501 7.077 -2.725 1.00 95.81 112 GLU A N 1
ATOM 813 C CA . GLU A 1 112 ? -2.203 7.696 -2.470 1.00 95.81 112 GLU A CA 1
ATOM 814 C C . GLU A 1 112 ? -2.380 9.125 -1.941 1.00 95.81 112 GLU A C 1
ATOM 816 O O . GLU A 1 112 ? -3.374 9.809 -2.229 1.00 95.81 112 GLU A O 1
ATOM 821 N N . GLY A 1 113 ? -1.384 9.605 -1.202 1.00 94.50 113 GLY A N 1
ATOM 822 C CA . GLY A 1 113 ? -1.376 10.962 -0.667 1.00 94.50 113 GLY A CA 1
ATOM 823 C C . GLY A 1 113 ? 0.029 11.486 -0.401 1.00 94.50 113 GLY A C 1
ATOM 824 O O . GLY A 1 113 ? 1.017 10.799 -0.603 1.00 94.50 113 GLY A O 1
ATOM 825 N N . GLN A 1 114 ? 0.136 12.745 -0.008 1.00 93.44 114 GLN A N 1
ATOM 826 C CA . GLN A 1 114 ? 1.394 13.404 0.298 1.00 93.44 114 GLN A CA 1
ATOM 827 C C . GLN A 1 114 ? 1.945 12.955 1.655 1.00 93.44 114 GLN A C 1
ATOM 829 O O . GLN A 1 114 ? 1.344 13.208 2.707 1.00 93.44 114 GLN A O 1
ATOM 834 N N . PHE A 1 115 ? 3.140 12.366 1.634 1.00 89.50 115 PHE A N 1
ATOM 835 C CA . PHE A 1 115 ? 3.918 12.019 2.816 1.00 89.50 115 PHE A CA 1
ATOM 836 C C . PHE A 1 115 ? 5.419 12.241 2.582 1.00 89.50 115 PHE A C 1
ATOM 838 O O . PHE A 1 115 ? 5.921 12.066 1.479 1.00 89.50 115 PHE A O 1
ATOM 845 N N . TRP A 1 116 ? 6.143 12.736 3.593 1.00 82.75 116 TRP A N 1
ATOM 846 C CA . TRP A 1 116 ? 7.580 13.069 3.507 1.00 82.75 116 TRP A CA 1
ATOM 847 C C . TRP A 1 116 ? 8.037 13.827 2.242 1.00 82.75 116 TRP A C 1
ATOM 849 O O . TRP A 1 116 ? 9.162 13.675 1.774 1.00 82.75 116 TRP A O 1
ATOM 859 N N . GLY A 1 117 ? 7.183 14.705 1.707 1.00 84.31 117 GLY A N 1
ATOM 860 C CA . GLY A 1 117 ? 7.494 15.507 0.516 1.00 84.31 117 GLY A CA 1
ATOM 861 C C . GLY A 1 117 ? 7.313 14.783 -0.823 1.00 84.31 117 GLY A C 1
ATOM 862 O O . GLY A 1 117 ? 7.729 15.333 -1.845 1.00 84.31 117 GLY A O 1
ATOM 863 N N . SER A 1 118 ? 6.679 13.611 -0.806 1.00 89.31 118 SER A N 1
ATOM 864 C CA . SER A 1 118 ? 6.435 12.735 -1.954 1.00 89.31 118 SER A CA 1
ATOM 865 C C . SER A 1 118 ? 4.967 12.311 -2.000 1.00 89.31 118 SER A C 1
ATOM 867 O O . SER A 1 118 ? 4.276 12.345 -0.982 1.00 89.31 118 SER A O 1
ATOM 869 N N . THR A 1 119 ? 4.482 11.903 -3.167 1.00 93.31 119 THR A N 1
ATOM 870 C CA . THR A 1 119 ? 3.257 11.108 -3.276 1.00 93.31 119 THR A CA 1
ATOM 871 C C . THR A 1 119 ? 3.577 9.690 -2.815 1.00 93.31 119 THR A C 1
ATOM 873 O O . THR A 1 119 ? 4.531 9.084 -3.293 1.00 93.31 119 THR A O 1
ATOM 876 N N . THR A 1 120 ? 2.824 9.170 -1.855 1.00 93.88 120 THR A N 1
ATOM 877 C CA . THR A 1 120 ? 3.072 7.876 -1.226 1.00 93.88 120 THR A CA 1
ATOM 878 C C . THR A 1 120 ? 1.841 6.982 -1.368 1.00 93.88 120 THR A C 1
ATOM 880 O O . THR A 1 120 ? 0.740 7.400 -0.983 1.00 93.88 120 THR A O 1
ATOM 883 N N . PRO A 1 121 ? 2.007 5.765 -1.911 1.00 96.31 121 PRO A N 1
ATOM 884 C CA . PRO A 1 121 ? 0.926 4.800 -2.053 1.00 96.31 121 PRO A CA 1
ATOM 885 C C . PRO A 1 121 ? 0.367 4.302 -0.717 1.00 96.31 121 PRO A C 1
ATOM 887 O O . PRO A 1 121 ? 1.060 4.316 0.300 1.00 96.31 121 PRO A O 1
ATOM 890 N N . LEU A 1 122 ? -0.868 3.789 -0.731 1.00 97.44 122 LEU A N 1
ATOM 891 C CA . LEU A 1 122 ? -1.504 3.181 0.440 1.00 97.44 122 LEU A CA 1
ATOM 892 C C . LEU A 1 122 ? -0.642 2.076 1.055 1.00 97.44 122 LEU A C 1
ATOM 894 O O . LEU A 1 122 ? -0.509 2.041 2.271 1.00 97.44 122 LEU A O 1
ATOM 898 N N . LEU A 1 123 ? -0.106 1.163 0.238 1.00 97.88 123 LEU A N 1
ATOM 899 C CA . LEU A 1 123 ? 0.771 0.087 0.701 1.00 97.88 123 LEU A CA 1
ATOM 900 C C . LEU A 1 123 ? 2.221 0.481 0.440 1.00 97.88 123 LEU A C 1
ATOM 902 O O . LEU A 1 123 ? 2.669 0.488 -0.710 1.00 97.88 123 LEU A O 1
ATOM 906 N N . TYR A 1 124 ? 2.946 0.792 1.509 1.00 95.62 124 TYR A N 1
ATOM 907 C CA . TYR A 1 124 ? 4.264 1.410 1.430 1.00 95.62 124 TYR A CA 1
ATOM 908 C C . TYR A 1 124 ? 5.334 0.545 2.129 1.00 95.62 124 TYR A C 1
ATOM 910 O O . TYR A 1 124 ? 5.301 0.392 3.349 1.00 95.62 124 TYR A O 1
ATOM 918 N N . PRO A 1 125 ? 6.282 -0.067 1.395 1.00 94.25 125 PRO A N 1
ATOM 919 C CA . PRO A 1 125 ? 7.206 -1.069 1.937 1.00 94.25 125 PRO A CA 1
ATOM 920 C C . PRO A 1 125 ? 8.471 -0.494 2.600 1.00 94.25 125 PRO A C 1
ATOM 922 O O . PRO A 1 125 ? 9.250 -1.255 3.177 1.00 94.25 125 PRO A O 1
ATOM 925 N N . ILE A 1 126 ? 8.736 0.812 2.496 1.00 89.50 126 ILE A N 1
ATOM 926 C CA . ILE A 1 126 ? 10.003 1.406 2.944 1.00 89.50 126 ILE A CA 1
ATOM 927 C C . ILE A 1 126 ? 9.891 1.894 4.396 1.00 89.50 126 ILE A C 1
ATOM 929 O O . ILE A 1 126 ? 9.420 2.988 4.664 1.00 89.50 126 ILE A O 1
ATOM 933 N N . LEU A 1 127 ? 10.392 1.098 5.339 1.00 84.25 127 LEU A N 1
ATOM 934 C CA . LEU A 1 127 ? 10.300 1.415 6.776 1.00 84.25 127 LEU A CA 1
ATOM 935 C C . LEU A 1 127 ? 11.316 2.463 7.279 1.00 84.25 127 LEU A C 1
ATOM 937 O O . LEU A 1 127 ? 11.139 3.049 8.334 1.00 84.25 127 LEU A O 1
ATOM 941 N N . GLU A 1 128 ? 12.405 2.703 6.544 1.00 85.19 128 GLU A N 1
ATOM 942 C CA . GLU A 1 128 ? 13.439 3.677 6.932 1.00 85.19 128 GLU A CA 1
ATOM 943 C C . GLU A 1 128 ? 13.842 4.503 5.696 1.00 85.19 128 GLU A C 1
ATOM 945 O O . GLU A 1 128 ? 14.843 4.192 5.050 1.00 85.19 128 GLU A O 1
ATOM 950 N N . PRO A 1 129 ? 13.071 5.540 5.315 1.00 80.44 129 PRO A N 1
ATOM 951 C CA . PRO A 1 129 ? 13.182 6.222 4.015 1.00 80.44 129 PRO A CA 1
ATOM 952 C C . PRO A 1 129 ? 14.550 6.819 3.691 1.00 80.44 129 PRO A C 1
ATOM 954 O O . PRO A 1 129 ? 14.893 6.998 2.527 1.00 80.44 129 PRO A O 1
ATOM 957 N N . GLU A 1 130 ? 15.345 7.143 4.712 1.00 81.12 130 GLU A N 1
ATOM 958 C CA . GLU A 1 130 ? 16.692 7.684 4.515 1.00 81.12 130 GLU A CA 1
ATOM 959 C C . GLU A 1 130 ? 17.697 6.625 4.032 1.00 81.12 130 GLU A C 1
ATOM 961 O O . GLU A 1 130 ? 18.759 6.983 3.518 1.00 81.12 130 GLU A O 1
ATOM 966 N N . THR A 1 131 ? 17.411 5.332 4.233 1.00 84.94 131 THR A N 1
ATOM 967 C CA . THR A 1 131 ? 18.400 4.256 4.036 1.00 84.94 131 THR A CA 1
ATOM 968 C C . THR A 1 131 ? 17.866 2.988 3.373 1.00 84.94 131 THR A C 1
ATOM 970 O O . THR A 1 131 ? 18.641 2.262 2.751 1.00 84.94 131 THR A O 1
ATOM 973 N N . HIS A 1 132 ? 16.572 2.701 3.481 1.00 89.00 132 HIS A N 1
ATOM 974 C CA . HIS A 1 132 ? 15.949 1.532 2.884 1.00 89.00 132 HIS A CA 1
ATOM 975 C C . HIS A 1 132 ? 15.554 1.837 1.436 1.00 89.00 132 HIS A C 1
ATOM 977 O O . HIS A 1 132 ? 14.702 2.676 1.163 1.00 89.00 132 HIS A O 1
ATOM 983 N N . VAL A 1 133 ? 16.183 1.118 0.509 1.00 89.06 133 VAL A N 1
ATOM 984 C CA . VAL A 1 133 ? 15.910 1.183 -0.929 1.00 89.06 133 VAL A CA 1
ATOM 985 C C . VAL A 1 133 ? 15.342 -0.142 -1.418 1.00 89.06 133 VAL A C 1
ATOM 987 O O . VAL A 1 133 ? 15.769 -1.207 -0.965 1.00 89.06 133 VAL A O 1
ATOM 990 N N . ILE A 1 134 ? 14.399 -0.083 -2.358 1.00 93.44 134 ILE A N 1
ATOM 991 C CA . ILE A 1 134 ? 13.879 -1.270 -3.039 1.00 93.44 134 ILE A CA 1
ATOM 992 C C . ILE A 1 134 ? 14.868 -1.689 -4.124 1.00 93.44 134 ILE A C 1
ATOM 994 O O . ILE A 1 134 ? 15.250 -0.904 -4.984 1.00 93.44 134 ILE A O 1
ATOM 998 N N . GLU A 1 135 ? 15.286 -2.949 -4.085 1.00 94.75 135 GLU A N 1
ATOM 999 C CA . GLU A 1 135 ? 16.310 -3.491 -4.982 1.00 94.75 135 GLU A CA 1
ATOM 1000 C C . GLU A 1 135 ? 15.712 -4.411 -6.044 1.00 94.75 135 GLU A C 1
ATOM 1002 O O . GLU A 1 135 ? 16.229 -4.511 -7.157 1.00 94.75 135 GLU A O 1
ATOM 1007 N N . ASN A 1 136 ? 14.628 -5.113 -5.703 1.00 96.25 136 ASN A N 1
ATOM 1008 C CA . ASN A 1 136 ? 13.980 -6.073 -6.586 1.00 96.25 136 ASN A CA 1
ATOM 1009 C C . ASN A 1 136 ? 12.464 -5.923 -6.518 1.00 96.25 136 ASN A C 1
ATOM 1011 O O . ASN A 1 136 ? 11.877 -5.961 -5.434 1.00 96.25 136 ASN A O 1
ATOM 1015 N N . VAL A 1 137 ? 11.833 -5.857 -7.688 1.00 97.19 137 VAL A N 1
ATOM 1016 C CA . VAL A 1 137 ? 10.378 -5.874 -7.835 1.00 97.19 137 VAL A CA 1
ATOM 1017 C C . VAL A 1 137 ? 9.985 -6.996 -8.782 1.00 97.19 137 VAL A C 1
ATOM 1019 O O . VAL A 1 137 ? 10.535 -7.141 -9.869 1.00 97.19 137 VAL A O 1
ATOM 1022 N N . THR A 1 138 ? 9.038 -7.831 -8.372 1.00 97.12 138 THR A N 1
ATOM 1023 C CA . THR A 1 138 ? 8.462 -8.878 -9.219 1.00 97.12 138 THR A CA 1
ATOM 1024 C C . THR A 1 138 ? 6.972 -8.649 -9.364 1.00 97.12 138 THR A C 1
ATOM 1026 O O . THR A 1 138 ? 6.264 -8.648 -8.364 1.00 97.12 138 THR A O 1
ATOM 1029 N N . VAL A 1 139 ? 6.500 -8.519 -10.603 1.00 97.00 139 VAL A N 1
ATOM 1030 C CA . VAL A 1 139 ? 5.077 -8.457 -10.950 1.00 97.00 139 VAL A CA 1
ATOM 1031 C C . VAL A 1 139 ? 4.717 -9.713 -11.740 1.00 97.00 139 VAL A C 1
ATOM 1033 O O . VAL A 1 139 ? 5.211 -9.941 -12.848 1.00 97.00 139 VAL A O 1
ATOM 1036 N N . ALA A 1 140 ? 3.872 -10.560 -11.162 1.00 96.00 140 ALA A N 1
ATOM 1037 C CA . ALA A 1 140 ? 3.450 -11.823 -11.750 1.00 96.00 140 ALA A CA 1
ATOM 1038 C C . ALA A 1 140 ? 1.927 -11.889 -11.851 1.00 96.00 140 ALA A C 1
ATOM 1040 O O . ALA A 1 140 ? 1.232 -11.713 -10.860 1.00 96.00 140 ALA A O 1
ATOM 1041 N N . MET A 1 141 ? 1.416 -12.165 -13.048 1.00 95.31 141 MET A N 1
ATOM 1042 C CA . MET A 1 141 ? -0.016 -12.249 -13.331 1.00 95.31 141 MET A CA 1
ATOM 1043 C C . MET A 1 141 ? -0.401 -13.673 -13.757 1.00 95.31 141 MET A C 1
ATOM 1045 O O . MET A 1 141 ? 0.056 -14.166 -14.799 1.00 95.31 141 MET A O 1
ATOM 1049 N N . ASP A 1 142 ? -1.244 -14.337 -12.968 1.00 93.19 142 ASP A N 1
ATOM 1050 C CA . ASP A 1 142 ? -1.685 -15.721 -13.183 1.00 93.19 142 ASP A CA 1
ATOM 1051 C C . ASP A 1 142 ? -3.191 -15.843 -12.942 1.00 93.19 142 ASP A C 1
ATOM 1053 O O . ASP A 1 142 ? -3.659 -15.732 -11.818 1.00 93.19 142 ASP A O 1
ATOM 1057 N N . GLY A 1 143 ? -3.955 -16.089 -14.011 1.00 91.56 143 GLY A N 1
ATOM 1058 C CA . GLY A 1 143 ? -5.406 -16.233 -13.905 1.00 91.56 143 GLY A CA 1
ATOM 1059 C C . GLY A 1 143 ? -6.083 -14.950 -13.416 1.00 91.56 143 GLY A C 1
ATOM 1060 O O . GLY A 1 143 ? -6.018 -13.917 -14.076 1.00 91.56 143 GLY A O 1
ATOM 1061 N N . ASP A 1 144 ? -6.759 -15.037 -12.287 1.00 93.62 144 ASP A N 1
ATOM 1062 C CA . ASP A 1 144 ? -7.468 -13.954 -11.603 1.00 93.62 144 ASP A CA 1
ATOM 1063 C C . ASP A 1 144 ? -6.581 -13.164 -10.621 1.00 93.62 144 ASP A C 1
ATOM 1065 O O . ASP A 1 144 ? -7.015 -12.152 -10.066 1.00 93.62 144 ASP A O 1
ATOM 1069 N N . GLU A 1 145 ? -5.320 -13.568 -10.453 1.00 96.56 145 GLU A N 1
ATOM 1070 C CA . GLU A 1 145 ? -4.383 -12.983 -9.496 1.00 96.56 145 GLU A CA 1
ATOM 1071 C C . GLU A 1 145 ? -3.311 -12.107 -10.162 1.00 96.56 145 GLU A C 1
ATOM 1073 O O . GLU A 1 145 ? -2.740 -12.441 -11.210 1.00 96.56 145 GLU A O 1
ATOM 1078 N N . VAL A 1 146 ? -2.953 -11.015 -9.482 1.00 97.69 146 VAL A N 1
ATOM 1079 C CA . VAL A 1 146 ? -1.676 -10.317 -9.674 1.00 97.69 146 VAL A CA 1
ATOM 1080 C C . VAL A 1 146 ? -0.902 -10.295 -8.362 1.00 97.69 146 VAL A C 1
ATOM 1082 O O . VAL A 1 146 ? -1.386 -9.823 -7.340 1.00 97.69 146 VAL A O 1
ATOM 1085 N N . ARG A 1 147 ? 0.328 -10.802 -8.391 1.00 98.12 147 ARG A N 1
ATOM 1086 C CA . ARG A 1 147 ? 1.272 -10.769 -7.276 1.00 98.12 147 ARG A CA 1
ATOM 1087 C C . ARG A 1 147 ? 2.350 -9.733 -7.534 1.00 98.12 147 ARG A C 1
ATOM 1089 O O . ARG A 1 147 ? 3.010 -9.770 -8.572 1.00 98.12 147 ARG A O 1
ATOM 1096 N N . VAL A 1 148 ? 2.569 -8.869 -6.557 1.00 98.44 148 VAL A N 1
ATOM 1097 C CA . VAL A 1 148 ? 3.637 -7.877 -6.528 1.00 98.44 148 VAL A CA 1
ATOM 1098 C C . VAL A 1 148 ? 4.517 -8.167 -5.323 1.00 98.44 148 VAL A C 1
ATOM 1100 O O . VAL A 1 148 ? 4.043 -8.183 -4.191 1.00 98.44 148 VAL A O 1
ATOM 1103 N N . ARG A 1 149 ? 5.803 -8.412 -5.558 1.00 98.19 149 ARG A N 1
ATOM 1104 C CA . ARG A 1 149 ? 6.794 -8.598 -4.497 1.00 98.19 149 ARG A CA 1
ATOM 1105 C C . ARG A 1 149 ? 7.857 -7.523 -4.596 1.00 98.19 149 ARG A C 1
ATOM 1107 O O . ARG A 1 149 ? 8.520 -7.443 -5.625 1.00 98.19 149 ARG A O 1
ATOM 1114 N N . MET A 1 150 ? 8.050 -6.769 -3.525 1.00 98.00 150 MET A N 1
ATOM 1115 C CA . MET A 1 150 ? 9.098 -5.763 -3.375 1.00 98.00 150 MET A CA 1
ATOM 1116 C C . MET A 1 150 ? 10.076 -6.230 -2.299 1.00 98.00 150 MET A C 1
ATOM 1118 O O . MET A 1 150 ? 9.655 -6.696 -1.240 1.00 98.00 150 MET A O 1
ATOM 1122 N N . VAL A 1 151 ? 11.373 -6.168 -2.588 1.00 97.00 151 VAL A N 1
ATOM 1123 C CA . VAL A 1 151 ? 12.449 -6.606 -1.688 1.00 97.00 151 VAL A CA 1
ATOM 1124 C C . VAL A 1 151 ? 13.549 -5.555 -1.685 1.00 97.00 151 VAL A C 1
ATOM 1126 O O . VAL A 1 151 ? 13.945 -5.081 -2.752 1.00 97.00 151 VAL A O 1
ATOM 1129 N N . GLY A 1 152 ? 14.064 -5.232 -0.505 1.00 94.75 152 GLY A N 1
ATOM 1130 C CA . GLY A 1 152 ? 15.093 -4.217 -0.327 1.00 94.75 152 GLY A CA 1
ATOM 1131 C C . GLY A 1 152 ? 15.669 -4.221 1.083 1.00 94.75 152 GLY A C 1
ATOM 1132 O O . GLY A 1 152 ? 15.088 -4.808 1.995 1.00 94.75 152 GLY A O 1
ATOM 1133 N N . GLY A 1 153 ? 16.829 -3.589 1.257 1.00 92.12 153 GLY A N 1
ATOM 1134 C CA . GLY A 1 153 ? 17.453 -3.413 2.568 1.00 92.12 153 GLY A CA 1
ATOM 1135 C C . GLY A 1 153 ? 17.647 -4.712 3.364 1.00 92.12 153 GLY A C 1
ATOM 1136 O O . GLY A 1 153 ? 17.846 -5.787 2.800 1.00 92.12 153 GLY A O 1
ATOM 1137 N N . ALA A 1 154 ? 17.598 -4.601 4.692 1.00 93.88 154 ALA A N 1
ATOM 1138 C CA . ALA A 1 154 ? 17.667 -5.721 5.628 1.00 93.88 154 ALA A CA 1
ATOM 1139 C C . ALA A 1 154 ? 16.920 -5.394 6.925 1.00 93.88 154 ALA A C 1
ATOM 1141 O O . ALA A 1 154 ? 16.790 -4.219 7.273 1.00 93.88 154 ALA A O 1
ATOM 1142 N N . TYR A 1 155 ? 16.472 -6.412 7.666 1.00 94.12 155 TYR A N 1
ATOM 1143 C CA . TYR A 1 155 ? 15.825 -6.208 8.973 1.00 94.12 155 TYR A CA 1
ATOM 1144 C C . TYR A 1 155 ? 16.712 -5.415 9.950 1.00 94.12 155 TYR A C 1
ATOM 1146 O O . TYR A 1 155 ? 16.194 -4.614 10.724 1.00 94.12 155 T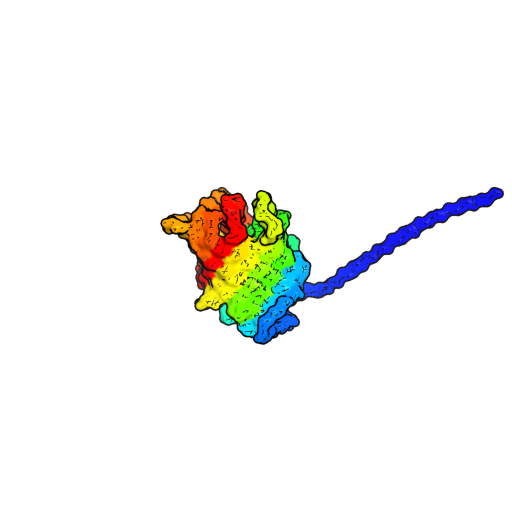YR A O 1
ATOM 1154 N N . ASP A 1 156 ? 18.037 -5.577 9.871 1.00 94.38 156 ASP A N 1
ATOM 1155 C CA . ASP A 1 156 ? 19.022 -4.837 10.678 1.00 94.38 156 ASP A CA 1
ATOM 1156 C C . ASP A 1 156 ? 18.976 -3.311 10.484 1.00 94.38 156 ASP A C 1
ATOM 1158 O O . ASP A 1 156 ? 19.394 -2.572 11.374 1.00 94.38 156 ASP A O 1
ATOM 1162 N N . LEU A 1 157 ? 18.462 -2.826 9.342 1.00 92.00 157 LEU A N 1
ATOM 1163 C CA . LEU A 1 157 ? 18.261 -1.388 9.115 1.00 92.00 157 LEU A CA 1
ATOM 1164 C C . LEU A 1 157 ? 17.180 -0.812 10.034 1.00 92.00 157 LEU A C 1
ATOM 1166 O O . LEU A 1 157 ? 17.266 0.347 10.423 1.00 92.00 157 LEU A O 1
ATOM 1170 N N . VAL A 1 158 ? 16.175 -1.625 10.360 1.00 91.06 158 VAL A N 1
ATOM 1171 C CA . VAL A 1 158 ? 14.987 -1.226 11.125 1.00 91.06 158 VAL A CA 1
ATOM 1172 C C . VAL A 1 158 ? 15.217 -1.445 12.615 1.00 91.06 158 VAL A C 1
ATOM 1174 O O . VAL A 1 158 ? 14.866 -0.593 13.426 1.00 91.06 158 VAL A O 1
ATOM 1177 N N . GLU A 1 159 ? 15.820 -2.578 12.979 1.00 94.25 159 GLU A N 1
ATOM 1178 C CA . GLU A 1 159 ? 16.173 -2.902 14.361 1.00 94.25 159 GLU A CA 1
ATOM 1179 C C . GLU A 1 159 ? 17.559 -3.570 14.409 1.00 94.25 159 GLU A C 1
ATOM 1181 O O . GLU A 1 159 ? 17.716 -4.700 13.935 1.00 94.25 159 GLU A O 1
ATOM 1186 N N . PRO A 1 160 ? 18.581 -2.917 14.994 1.00 94.44 160 PRO A N 1
ATOM 1187 C CA . PRO A 1 160 ? 19.919 -3.487 15.089 1.00 94.44 160 PRO A CA 1
ATOM 1188 C C . PRO A 1 160 ? 19.941 -4.844 15.806 1.00 94.44 160 PRO A C 1
ATOM 1190 O O . PRO A 1 160 ? 19.506 -4.990 16.946 1.00 94.44 160 PRO A O 1
ATOM 1193 N N . GLY A 1 161 ? 20.528 -5.847 15.161 1.00 94.25 161 GLY A N 1
ATOM 1194 C CA . GLY A 1 161 ? 20.540 -7.237 15.609 1.00 94.25 161 GLY A CA 1
ATOM 1195 C C . GLY A 1 161 ? 19.377 -8.077 15.078 1.00 94.25 161 GLY A C 1
ATOM 1196 O O . GLY A 1 161 ? 19.333 -9.277 15.366 1.00 94.25 161 GLY A O 1
ATOM 1197 N N . ALA A 1 162 ? 18.466 -7.503 14.284 1.00 93.25 162 ALA A N 1
ATOM 1198 C CA . ALA A 1 162 ? 17.334 -8.224 13.711 1.00 93.25 162 ALA A CA 1
ATOM 1199 C C . ALA A 1 162 ? 17.689 -9.101 12.503 1.00 93.25 162 ALA A C 1
ATOM 1201 O O . ALA A 1 162 ? 16.836 -9.887 12.100 1.00 93.25 162 ALA A O 1
ATOM 1202 N N . GLY A 1 163 ? 18.924 -9.050 11.992 1.00 93.81 163 GLY A N 1
ATOM 1203 C CA . GLY A 1 163 ? 19.440 -9.961 10.961 1.00 93.81 163 GLY A CA 1
ATOM 1204 C C . GLY A 1 163 ? 19.637 -9.317 9.586 1.00 93.81 163 GLY A C 1
ATOM 1205 O O . GLY A 1 163 ? 19.074 -8.267 9.284 1.00 93.81 163 GLY A O 1
ATOM 1206 N N . ASP A 1 164 ? 20.475 -9.945 8.760 1.00 95.06 164 ASP A N 1
ATOM 1207 C CA . ASP A 1 164 ? 20.856 -9.467 7.424 1.00 95.06 164 ASP A CA 1
ATOM 1208 C C . ASP A 1 164 ? 19.915 -9.956 6.313 1.00 95.06 164 ASP A C 1
ATOM 1210 O O . ASP A 1 164 ? 20.144 -9.682 5.134 1.00 95.06 164 ASP A O 1
ATOM 1214 N N . GLU A 1 165 ? 18.849 -10.678 6.669 1.00 94.81 165 GLU A N 1
ATOM 1215 C CA . GLU A 1 165 ? 17.832 -11.068 5.706 1.00 94.81 165 GLU A CA 1
ATOM 1216 C C . GLU A 1 165 ? 17.111 -9.823 5.157 1.00 94.81 165 GLU A C 1
ATOM 1218 O O . GLU A 1 165 ? 16.858 -8.873 5.906 1.00 94.81 165 GLU A O 1
ATOM 1223 N N . PRO A 1 166 ? 16.750 -9.808 3.863 1.00 94.06 166 PRO A N 1
ATOM 1224 C CA . PRO A 1 166 ? 16.156 -8.629 3.256 1.00 94.06 166 PRO A CA 1
ATOM 1225 C C . PRO A 1 166 ? 14.735 -8.372 3.763 1.00 94.06 166 PRO A C 1
ATOM 1227 O O . PRO A 1 166 ? 13.961 -9.316 3.986 1.00 94.06 166 PRO A O 1
ATOM 1230 N N . LEU A 1 167 ? 14.374 -7.091 3.873 1.00 94.81 167 LEU A N 1
ATOM 1231 C CA . LEU A 1 167 ? 12.983 -6.693 4.071 1.00 94.81 167 LEU A CA 1
ATOM 1232 C C . LEU A 1 167 ? 12.200 -6.996 2.799 1.00 94.81 167 LEU A C 1
ATOM 1234 O O . LEU A 1 167 ? 12.725 -6.958 1.680 1.00 94.81 167 LEU A O 1
ATOM 1238 N N . PHE A 1 168 ? 10.926 -7.328 2.967 1.00 96.31 168 PHE A N 1
ATOM 1239 C CA . PHE A 1 168 ? 10.049 -7.540 1.832 1.00 96.31 168 PHE A CA 1
ATOM 1240 C C . PHE A 1 168 ? 8.606 -7.179 2.150 1.00 96.31 168 PHE A C 1
ATOM 1242 O O . PHE A 1 168 ? 8.149 -7.319 3.284 1.00 96.31 168 PHE A O 1
ATOM 1249 N N . MET A 1 169 ? 7.892 -6.832 1.087 1.00 97.56 169 MET A N 1
ATOM 1250 C CA . MET A 1 169 ? 6.440 -6.835 1.011 1.00 97.56 169 MET A CA 1
ATOM 1251 C C . MET A 1 169 ? 6.037 -7.734 -0.156 1.00 97.56 169 MET A C 1
ATOM 1253 O O . MET A 1 169 ? 6.548 -7.607 -1.268 1.00 97.56 169 MET A O 1
ATOM 1257 N N . ASP A 1 170 ? 5.135 -8.668 0.098 1.00 98.50 170 ASP A N 1
ATOM 1258 C CA . ASP A 1 170 ? 4.537 -9.537 -0.908 1.00 98.50 170 ASP A CA 1
ATOM 1259 C C . ASP A 1 170 ? 3.031 -9.333 -0.877 1.00 98.50 170 ASP A C 1
ATOM 1261 O O . ASP A 1 170 ? 2.424 -9.571 0.159 1.00 98.50 170 ASP A O 1
ATOM 1265 N N . ALA A 1 171 ? 2.443 -8.882 -1.978 1.00 98.69 171 ALA A N 1
ATOM 1266 C CA . ALA A 1 171 ? 1.027 -8.565 -2.079 1.00 98.69 171 ALA A CA 1
ATOM 1267 C C . ALA A 1 171 ? 0.404 -9.326 -3.253 1.00 98.69 171 ALA A C 1
ATOM 1269 O O . ALA A 1 171 ? 0.861 -9.206 -4.388 1.00 98.69 171 ALA A O 1
ATOM 1270 N N . VAL A 1 172 ? -0.628 -10.121 -2.987 1.00 98.69 172 VAL A N 1
ATOM 1271 C CA . VAL A 1 172 ? -1.416 -10.843 -3.992 1.00 98.69 172 VAL A CA 1
ATOM 1272 C C . VAL A 1 172 ? -2.795 -10.216 -4.043 1.00 98.69 172 VAL A C 1
ATOM 1274 O O . VAL A 1 172 ? -3.482 -10.198 -3.029 1.00 98.69 172 VAL A O 1
ATOM 1277 N N . PHE A 1 173 ? -3.202 -9.721 -5.206 1.00 98.62 173 PHE A N 1
ATOM 1278 C CA . PHE A 1 173 ? -4.494 -9.083 -5.415 1.00 98.62 173 PHE A CA 1
ATOM 1279 C C . PHE A 1 173 ? -5.398 -9.952 -6.284 1.00 98.62 173 PHE A C 1
ATOM 1281 O O . PHE A 1 173 ? -4.967 -10.451 -7.327 1.00 98.62 173 PHE A O 1
ATOM 1288 N N . THR A 1 174 ? -6.663 -10.054 -5.886 1.00 97.88 174 THR A N 1
ATOM 1289 C CA . THR A 1 174 ? -7.752 -10.676 -6.652 1.00 97.88 174 THR A CA 1
ATOM 1290 C C . THR A 1 174 ? -8.938 -9.728 -6.747 1.00 97.88 174 THR A C 1
ATOM 1292 O O . THR A 1 174 ? -9.055 -8.765 -5.984 1.00 97.88 174 THR A O 1
ATOM 1295 N N . VAL A 1 175 ? -9.840 -9.994 -7.691 1.00 96.38 175 VAL A N 1
ATOM 1296 C CA . VAL A 1 175 ? -11.146 -9.332 -7.741 1.00 96.38 175 VAL A CA 1
ATOM 1297 C C . VAL A 1 175 ? -12.236 -10.379 -7.558 1.00 96.38 175 VAL A C 1
ATOM 1299 O O . VAL A 1 175 ? -12.494 -11.186 -8.444 1.00 96.38 175 VAL A O 1
ATOM 1302 N N . GLU A 1 176 ? -12.905 -10.335 -6.411 1.00 93.06 176 GLU A N 1
ATOM 1303 C CA . GLU A 1 176 ? -13.958 -11.275 -6.026 1.00 93.06 176 GLU A CA 1
ATOM 1304 C C . GLU A 1 176 ? -15.272 -10.519 -5.852 1.00 93.06 176 GLU A C 1
ATOM 1306 O O . GLU A 1 176 ? -15.327 -9.511 -5.148 1.00 93.06 176 GLU A O 1
ATOM 1311 N N . ASP A 1 177 ? -16.334 -10.967 -6.527 1.00 89.56 177 ASP A N 1
ATOM 1312 C CA . ASP A 1 177 ? -17.655 -10.319 -6.499 1.00 89.56 177 ASP A CA 1
ATOM 1313 C C . ASP A 1 177 ? -17.616 -8.802 -6.802 1.00 89.56 177 ASP A C 1
ATOM 1315 O O . ASP A 1 177 ? -18.417 -8.013 -6.299 1.00 89.56 177 ASP A O 1
ATOM 1319 N N . GLY A 1 178 ? -16.670 -8.382 -7.653 1.00 87.25 178 GLY A N 1
ATOM 1320 C CA . GLY A 1 178 ? -16.460 -6.981 -8.030 1.00 87.25 178 GLY A CA 1
ATOM 1321 C C . GLY A 1 178 ? -15.705 -6.141 -6.993 1.00 87.25 178 GLY A C 1
ATOM 1322 O O . GLY A 1 178 ? -15.558 -4.938 -7.194 1.00 87.25 178 GLY A O 1
ATOM 1323 N N . GLN A 1 179 ? -15.215 -6.752 -5.914 1.00 92.62 179 GLN A N 1
ATOM 1324 C CA . GLN A 1 179 ? -14.410 -6.107 -4.880 1.00 92.62 179 GLN A CA 1
ATOM 1325 C C . GLN A 1 179 ? -12.942 -6.498 -5.026 1.00 92.62 179 GLN A C 1
ATOM 1327 O O . GLN A 1 179 ? -12.627 -7.664 -5.258 1.00 92.62 179 GLN A O 1
ATOM 1332 N N . LEU A 1 180 ? -12.041 -5.533 -4.848 1.00 97.31 180 LEU A N 1
ATOM 1333 C CA . LEU A 1 180 ? -10.618 -5.831 -4.734 1.00 97.31 180 LEU A CA 1
ATOM 1334 C C . LEU A 1 180 ? -10.359 -6.503 -3.379 1.00 97.31 180 LEU A C 1
ATOM 1336 O O . LEU A 1 180 ? -10.830 -6.035 -2.336 1.00 97.31 180 LEU A O 1
ATOM 1340 N N . ARG A 1 181 ? -9.592 -7.589 -3.399 1.00 98.12 181 ARG A N 1
ATOM 1341 C CA . ARG A 1 181 ? -9.026 -8.246 -2.219 1.00 98.12 181 ARG A CA 1
ATOM 1342 C C . ARG A 1 181 ? -7.513 -8.224 -2.338 1.00 98.12 181 ARG A C 1
ATOM 1344 O O . ARG A 1 181 ? -6.988 -8.237 -3.452 1.00 98.12 181 ARG A O 1
ATOM 1351 N N . ALA A 1 182 ? -6.818 -8.193 -1.207 1.00 98.44 182 ALA A N 1
ATOM 1352 C CA . ALA A 1 182 ? -5.372 -8.359 -1.207 1.00 98.44 182 ALA A CA 1
ATOM 1353 C C . ALA A 1 182 ? -4.907 -9.200 -0.023 1.00 98.44 182 ALA A C 1
ATOM 1355 O O . ALA A 1 182 ? -5.274 -8.917 1.109 1.00 98.44 182 ALA A O 1
ATOM 1356 N N . HIS A 1 183 ? -4.058 -10.187 -0.268 1.00 98.69 183 HIS A N 1
ATOM 1357 C CA . HIS A 1 183 ? -3.289 -10.854 0.773 1.00 98.69 183 HIS A CA 1
ATOM 1358 C C . HIS A 1 183 ? -1.880 -10.274 0.779 1.00 98.69 183 HIS A C 1
ATOM 1360 O O . HIS A 1 183 ? -1.190 -10.327 -0.239 1.00 98.69 183 HIS A O 1
ATOM 1366 N N . THR A 1 184 ? -1.443 -9.730 1.909 1.00 98.62 184 THR A N 1
ATOM 1367 C CA . THR A 1 184 ? -0.089 -9.191 2.066 1.00 98.62 184 THR A CA 1
ATOM 1368 C C . THR A 1 184 ? 0.696 -9.983 3.099 1.00 98.62 184 THR A C 1
ATOM 1370 O O . THR A 1 184 ? 0.136 -10.427 4.100 1.00 98.62 184 THR A O 1
ATOM 1373 N N . SER A 1 185 ? 2.000 -10.135 2.878 1.00 98.25 185 SER A N 1
ATOM 1374 C CA . SER A 1 185 ? 2.935 -10.671 3.866 1.00 98.25 185 SER A CA 1
ATOM 1375 C C . SER A 1 185 ? 4.252 -9.897 3.870 1.00 98.25 185 SER A C 1
ATOM 1377 O O . SER A 1 185 ? 4.714 -9.427 2.826 1.00 98.25 185 SER A O 1
ATOM 1379 N N . GLY A 1 186 ? 4.864 -9.786 5.047 1.00 96.88 186 GLY A N 1
ATOM 1380 C CA . GLY A 1 186 ? 6.110 -9.047 5.267 1.00 96.88 186 GLY A CA 1
ATOM 1381 C C . GLY A 1 186 ? 5.887 -7.839 6.171 1.00 96.88 186 GLY A C 1
ATOM 1382 O O . GLY A 1 186 ? 4.950 -7.842 6.965 1.00 96.88 186 GLY A O 1
ATOM 1383 N N . LEU A 1 187 ? 6.735 -6.817 6.066 1.00 95.06 187 LEU A N 1
ATOM 1384 C CA . LEU A 1 187 ? 6.574 -5.560 6.805 1.00 95.06 187 LEU A CA 1
ATOM 1385 C C . LEU A 1 187 ? 6.368 -4.414 5.813 1.00 95.06 187 LEU A C 1
ATOM 1387 O O . LEU A 1 187 ? 7.129 -4.275 4.858 1.00 95.06 187 LEU A O 1
ATOM 1391 N N . HIS A 1 188 ? 5.320 -3.630 6.028 1.00 95.44 188 HIS A N 1
ATOM 1392 C CA . HIS A 1 188 ? 4.959 -2.456 5.235 1.00 95.44 188 HIS A CA 1
ATOM 1393 C C . HIS A 1 188 ? 4.019 -1.570 6.055 1.00 95.44 188 HIS A C 1
ATOM 1395 O O . HIS A 1 188 ? 3.394 -2.039 7.009 1.00 95.44 188 HIS A O 1
ATOM 1401 N N . TYR A 1 189 ? 3.908 -0.306 5.667 1.00 95.56 189 TYR A N 1
ATOM 1402 C CA . TYR A 1 189 ? 2.943 0.636 6.218 1.00 95.56 189 TYR A CA 1
ATOM 1403 C C . TYR A 1 189 ? 1.661 0.623 5.396 1.00 95.56 189 TYR A C 1
ATOM 1405 O O . TYR A 1 189 ? 1.678 0.374 4.186 1.00 95.56 189 TYR A O 1
ATOM 1413 N N . VAL A 1 190 ? 0.554 0.931 6.068 1.00 97.31 190 VAL A N 1
ATOM 1414 C CA . VAL A 1 190 ? -0.708 1.296 5.424 1.00 97.31 190 VAL A CA 1
ATOM 1415 C C . VAL A 1 190 ? -0.931 2.786 5.656 1.00 97.31 190 VAL A C 1
ATOM 1417 O O . VAL A 1 190 ? -0.888 3.225 6.806 1.00 97.31 190 VAL A O 1
ATOM 1420 N N . LEU A 1 191 ? -1.174 3.556 4.590 1.00 96.56 191 LEU A N 1
ATOM 1421 C CA . LEU A 1 191 ? -1.266 5.022 4.637 1.00 96.56 191 LEU A CA 1
ATOM 1422 C C . LEU A 1 191 ? -2.656 5.578 4.270 1.00 96.56 191 LEU A C 1
ATOM 1424 O O . LEU A 1 191 ? -2.839 6.096 3.162 1.00 96.56 191 LEU A O 1
ATOM 1428 N N . PRO A 1 192 ? -3.666 5.498 5.158 1.00 95.62 192 PRO A N 1
ATOM 1429 C CA . PRO A 1 192 ? -4.962 6.124 4.914 1.00 95.62 192 PRO A CA 1
ATOM 1430 C C . PRO A 1 192 ? -4.867 7.658 4.858 1.00 95.62 192 PRO A C 1
ATOM 1432 O O . PRO A 1 192 ? -3.949 8.270 5.411 1.00 95.62 192 PRO A O 1
ATOM 1435 N N . SER A 1 193 ? -5.853 8.291 4.226 1.00 94.31 193 SER A N 1
ATOM 1436 C CA . SER A 1 193 ? -5.974 9.746 4.130 1.00 94.31 193 SER A CA 1
ATOM 1437 C C . SER A 1 193 ? -6.335 10.389 5.477 1.00 94.31 193 SER A C 1
ATOM 1439 O O . SER A 1 193 ? -6.823 9.764 6.414 1.00 94.31 193 SER A O 1
ATOM 1441 N N . LYS A 1 194 ? -6.118 11.698 5.574 1.00 91.31 194 LYS A N 1
ATOM 1442 C CA . LYS A 1 194 ? -6.612 12.612 6.614 1.00 91.31 194 LYS A CA 1
ATOM 1443 C C . LYS A 1 194 ? -7.568 13.664 6.046 1.00 91.31 194 LYS A C 1
ATOM 1445 O O . LYS A 1 194 ? -8.126 14.451 6.817 1.00 91.31 194 LYS A O 1
ATOM 1450 N N . ASP A 1 195 ? -7.747 13.711 4.726 1.00 86.69 195 ASP A N 1
ATOM 1451 C CA . ASP A 1 195 ? -8.612 14.657 4.017 1.00 86.69 195 ASP A CA 1
ATOM 1452 C C . ASP A 1 195 ? -9.590 13.890 3.107 1.00 86.69 195 ASP A C 1
ATOM 1454 O O . ASP A 1 195 ? -9.168 13.208 2.180 1.00 86.69 195 ASP A O 1
ATOM 1458 N N . ARG A 1 196 ? -10.909 13.923 3.337 1.00 81.44 196 ARG A N 1
ATOM 1459 C CA . ARG A 1 196 ? -11.657 14.792 4.278 1.00 81.44 196 ARG A CA 1
ATOM 1460 C C . ARG A 1 196 ? -11.738 14.304 5.727 1.00 81.44 196 ARG A C 1
ATOM 1462 O O . ARG A 1 196 ? -12.381 14.953 6.553 1.00 81.44 196 ARG A O 1
ATOM 1469 N N . GLY A 1 197 ? -11.053 13.213 6.036 1.00 91.25 197 GLY A N 1
ATOM 1470 C CA . GLY A 1 197 ? -10.989 12.598 7.355 1.00 91.25 197 GLY A CA 1
ATOM 1471 C C . GLY A 1 197 ? -11.264 11.105 7.265 1.00 91.25 197 GLY A C 1
ATOM 1472 O O . GLY A 1 197 ? -11.976 10.661 6.365 1.00 91.25 197 GLY A O 1
ATOM 1473 N N . THR A 1 198 ? -10.706 10.365 8.215 1.00 95.12 198 THR A N 1
ATOM 1474 C CA . THR A 1 198 ? -10.714 8.905 8.202 1.00 95.12 198 THR A CA 1
ATOM 1475 C C . THR A 1 198 ? -10.989 8.366 9.591 1.00 95.12 198 THR A C 1
ATOM 1477 O O . THR A 1 198 ? -10.335 8.748 10.564 1.00 95.12 198 THR A O 1
ATOM 1480 N N . THR A 1 199 ? -11.975 7.485 9.696 1.00 96.62 199 THR A N 1
ATOM 1481 C CA . THR A 1 199 ? -12.284 6.756 10.926 1.00 96.62 199 THR A CA 1
ATOM 1482 C C . THR A 1 199 ? -11.671 5.367 10.845 1.00 96.62 199 THR A C 1
ATOM 1484 O O . THR A 1 199 ? -11.837 4.681 9.843 1.00 96.62 199 THR A O 1
ATOM 1487 N N . VAL A 1 200 ? -10.964 4.965 11.901 1.00 97.19 200 VAL A N 1
ATOM 1488 C CA . VAL A 1 200 ? -10.363 3.638 12.041 1.00 97.19 200 VAL A CA 1
ATOM 1489 C C . VAL A 1 200 ? -10.969 2.955 13.258 1.00 97.19 200 VAL A C 1
ATOM 1491 O O . VAL A 1 200 ? -10.795 3.416 14.389 1.00 97.19 200 VAL A O 1
ATOM 1494 N N . ASP A 1 201 ? -11.666 1.855 13.019 1.00 97.94 201 ASP A N 1
ATOM 1495 C CA . ASP A 1 201 ? -12.214 0.971 14.034 1.00 97.94 201 ASP A CA 1
ATOM 1496 C C . ASP A 1 201 ? -11.365 -0.301 14.114 1.00 97.94 201 ASP A C 1
ATOM 1498 O O . ASP A 1 201 ? -11.109 -0.980 13.125 1.00 97.94 201 ASP A O 1
ATOM 1502 N N . LEU A 1 202 ? -10.906 -0.628 15.316 1.00 97.56 202 LEU A N 1
ATOM 1503 C CA . LEU A 1 202 ? -10.049 -1.773 15.587 1.00 97.56 202 LEU A CA 1
ATOM 1504 C C . LEU A 1 202 ? -10.770 -2.765 16.483 1.00 97.56 202 LEU A C 1
ATOM 1506 O O . LEU A 1 202 ? -11.385 -2.371 17.477 1.00 97.56 202 LEU A O 1
ATOM 1510 N N . THR A 1 203 ? -10.622 -4.053 16.186 1.00 98.25 203 THR A N 1
ATOM 1511 C CA . THR A 1 203 ? -10.980 -5.141 17.102 1.00 98.25 203 THR A CA 1
ATOM 1512 C C . THR A 1 203 ? -9.721 -5.900 17.513 1.00 98.25 203 THR A C 1
ATOM 1514 O O . THR A 1 203 ? -8.978 -6.397 16.664 1.00 98.25 203 THR A O 1
ATOM 1517 N N . LEU A 1 204 ? -9.489 -5.986 18.822 1.00 97.06 204 LEU A N 1
ATOM 1518 C CA . LEU A 1 204 ? -8.351 -6.673 19.434 1.00 97.06 204 LEU A CA 1
ATOM 1519 C C . LEU A 1 204 ? -8.681 -8.155 19.684 1.00 97.06 204 LEU A C 1
ATOM 1521 O O . LEU A 1 204 ? -9.844 -8.565 19.636 1.00 97.06 204 LEU A O 1
ATOM 1525 N N . ALA A 1 205 ? -7.669 -8.969 19.987 1.00 96.06 205 ALA A N 1
ATOM 1526 C CA . ALA A 1 205 ? -7.821 -10.409 20.211 1.00 96.06 205 ALA A CA 1
ATOM 1527 C C . ALA A 1 205 ? -8.765 -10.780 21.371 1.00 96.06 205 ALA A C 1
ATOM 1529 O O . ALA A 1 205 ? -9.379 -11.846 21.343 1.00 96.06 205 ALA A O 1
ATOM 1530 N N . ASP A 1 206 ? -8.910 -9.911 22.374 1.00 95.94 206 ASP A N 1
ATOM 1531 C CA . ASP A 1 206 ? -9.840 -10.090 23.497 1.00 95.94 206 ASP A CA 1
ATOM 1532 C C . ASP A 1 206 ? -11.282 -9.631 23.182 1.00 95.94 206 ASP A C 1
ATOM 1534 O O . ASP A 1 206 ? -12.173 -9.747 24.026 1.00 95.94 206 ASP A O 1
ATOM 1538 N N . GLY A 1 207 ? -11.523 -9.127 21.967 1.00 96.50 207 GLY A N 1
ATOM 1539 C CA . GLY A 1 207 ? -12.798 -8.570 21.522 1.00 96.50 207 GLY A CA 1
ATOM 1540 C C . GLY A 1 207 ? -13.002 -7.094 21.878 1.00 96.50 207 GLY A C 1
ATOM 1541 O O . GLY A 1 207 ? -14.058 -6.541 21.555 1.00 96.50 207 GLY A O 1
ATOM 1542 N N . THR A 1 208 ? -12.026 -6.441 22.517 1.00 97.50 208 THR A N 1
ATOM 1543 C CA . THR A 1 208 ? -12.051 -4.996 22.765 1.00 97.50 208 THR A CA 1
ATOM 1544 C C . THR A 1 208 ? -12.118 -4.240 21.443 1.00 97.50 208 THR A C 1
ATOM 1546 O O . THR A 1 208 ? -11.460 -4.603 20.469 1.00 97.50 208 THR A O 1
ATOM 1549 N N . ARG A 1 209 ? -12.918 -3.168 21.420 1.00 97.50 209 ARG A N 1
ATOM 1550 C CA . ARG A 1 209 ? -13.054 -2.278 20.265 1.00 97.50 209 ARG A CA 1
ATOM 1551 C C . ARG A 1 209 ? -12.499 -0.897 20.557 1.00 97.50 209 ARG A C 1
ATOM 1553 O O . ARG A 1 209 ? -12.813 -0.308 21.592 1.00 97.50 209 ARG A O 1
ATOM 1560 N N . VAL A 1 210 ? -11.714 -0.377 19.624 1.00 95.81 210 VAL A N 1
ATOM 1561 C CA . VAL A 1 210 ? -11.081 0.939 19.710 1.00 95.81 210 VAL A CA 1
ATOM 1562 C C . VAL A 1 210 ? -11.427 1.714 18.448 1.00 95.81 210 VAL A C 1
ATOM 1564 O O . VAL A 1 210 ? -11.138 1.248 17.359 1.00 95.81 210 VAL A O 1
ATOM 1567 N N . SER A 1 211 ? -12.035 2.889 18.598 1.00 96.62 211 SER A N 1
ATOM 1568 C CA . SER A 1 211 ? -12.382 3.763 17.473 1.00 96.62 211 SER A CA 1
ATOM 1569 C C . SER A 1 211 ? -11.543 5.032 17.515 1.00 96.62 211 SER A C 1
ATOM 1571 O O . SER A 1 211 ? -11.377 5.642 18.584 1.00 96.62 211 SER A O 1
ATOM 1573 N N . ARG A 1 212 ? -10.992 5.431 16.373 1.00 93.94 212 ARG A N 1
ATOM 1574 C CA . ARG A 1 212 ? -10.205 6.653 16.194 1.00 93.94 212 ARG A CA 1
ATOM 1575 C C . ARG A 1 212 ? -10.689 7.400 14.966 1.00 93.94 212 ARG A C 1
ATOM 1577 O O . ARG A 1 212 ? -11.206 6.814 14.028 1.00 93.94 212 ARG A O 1
ATOM 1584 N N . THR A 1 213 ? -10.548 8.719 14.974 1.00 94.56 213 THR A N 1
ATOM 1585 C CA . THR A 1 213 ? -10.828 9.541 13.794 1.00 94.56 213 THR A CA 1
ATOM 1586 C C . THR A 1 213 ? -9.686 10.514 13.590 1.00 94.56 213 THR A C 1
ATOM 1588 O O . THR A 1 213 ? -9.303 11.252 14.504 1.00 94.56 213 THR A O 1
ATOM 1591 N N . PHE A 1 214 ? -9.148 10.494 12.381 1.00 93.12 214 PHE A N 1
ATOM 1592 C CA . PHE A 1 214 ? -7.986 11.249 11.966 1.00 93.12 214 PHE A CA 1
ATOM 1593 C C . PHE A 1 214 ? -8.387 12.249 10.891 1.00 93.12 214 PHE A C 1
ATOM 1595 O O . PHE A 1 214 ? -9.141 11.947 9.974 1.00 93.12 214 PHE A O 1
ATOM 1602 N N . THR A 1 215 ? -7.921 13.479 11.048 1.00 93.31 215 THR A N 1
ATOM 1603 C CA . THR A 1 215 ? -8.179 14.586 10.129 1.00 93.31 215 THR A CA 1
ATOM 1604 C C . THR A 1 215 ? -6.902 15.396 9.968 1.00 93.31 215 THR A C 1
ATOM 1606 O O . THR A 1 215 ? -5.978 15.268 10.775 1.00 93.31 215 THR A O 1
ATOM 1609 N N . MET A 1 216 ? -6.875 16.319 9.008 1.00 91.94 216 MET A N 1
ATOM 1610 C CA . MET A 1 216 ? -5.790 17.305 8.885 1.00 91.94 216 MET A CA 1
ATOM 1611 C C . MET A 1 216 ? -5.550 18.133 10.164 1.00 91.94 216 MET A C 1
ATOM 1613 O O . MET A 1 216 ? -4.487 18.730 10.317 1.00 91.94 216 MET A O 1
ATOM 1617 N N . ALA A 1 217 ? -6.521 18.183 11.086 1.00 91.00 217 ALA A N 1
ATOM 1618 C CA . ALA A 1 217 ? -6.421 18.889 12.362 1.00 91.00 217 ALA A CA 1
ATOM 1619 C C . ALA A 1 217 ? -6.033 17.992 13.555 1.00 91.00 217 ALA A C 1
ATOM 1621 O O . ALA A 1 217 ? -5.853 18.510 14.660 1.00 91.00 217 ALA A O 1
ATOM 1622 N N . SER A 1 218 ? -5.936 16.670 13.375 1.00 90.56 218 SER A N 1
ATOM 1623 C CA . SER A 1 218 ? -5.583 15.746 14.460 1.00 90.56 218 SER A CA 1
ATOM 1624 C C . SER A 1 218 ? -4.168 16.030 14.971 1.00 90.56 218 SER A C 1
ATOM 1626 O O . SER A 1 218 ? -3.281 16.214 14.145 1.00 90.56 218 SER A O 1
ATOM 1628 N N . PRO A 1 219 ? -3.937 16.086 16.298 1.00 89.31 219 PRO A N 1
ATOM 1629 C CA . PRO A 1 219 ? -2.637 16.434 16.868 1.00 89.31 219 PRO A CA 1
ATOM 1630 C C . PRO A 1 219 ? -1.566 15.387 16.538 1.00 89.31 219 PRO A C 1
ATOM 1632 O O . PRO A 1 219 ? -1.883 14.214 16.358 1.00 89.31 219 PRO A O 1
ATOM 1635 N N . THR A 1 220 ? -0.295 15.810 16.532 1.00 90.19 220 THR A N 1
ATOM 1636 C CA . THR A 1 220 ? 0.831 14.874 16.413 1.00 90.19 220 THR A CA 1
ATOM 1637 C C . THR A 1 220 ? 0.808 13.926 17.601 1.00 90.19 220 THR A C 1
ATOM 1639 O O . THR A 1 220 ? 0.618 14.366 18.740 1.00 90.19 220 THR A O 1
ATOM 1642 N N . GLY A 1 221 ? 1.032 12.643 17.357 1.00 90.88 221 GLY A N 1
ATOM 1643 C CA . GLY A 1 221 ? 1.027 11.653 18.416 1.00 90.88 221 GLY A CA 1
ATOM 1644 C C . GLY A 1 221 ? 1.348 10.263 17.910 1.00 90.88 221 GLY A C 1
ATOM 1645 O O . GLY A 1 221 ? 1.174 9.962 16.737 1.00 90.88 221 GLY A O 1
ATOM 1646 N N . ARG A 1 222 ? 1.788 9.425 18.845 1.00 93.88 222 ARG A N 1
ATOM 1647 C CA . ARG A 1 222 ? 1.988 7.999 18.620 1.00 93.88 222 ARG A CA 1
ATOM 1648 C C . ARG A 1 222 ? 1.111 7.213 19.563 1.00 93.88 222 ARG A C 1
ATOM 1650 O O . ARG A 1 222 ? 1.080 7.499 20.764 1.00 93.88 222 ARG A O 1
ATOM 1657 N N . GLU A 1 223 ? 0.424 6.227 19.022 1.00 93.56 223 GLU A N 1
ATOM 1658 C CA . GLU A 1 223 ? -0.371 5.278 19.786 1.00 93.56 223 GLU A CA 1
ATOM 1659 C C . GLU A 1 223 ? 0.071 3.864 19.433 1.00 93.56 223 GLU A C 1
ATOM 1661 O O . GLU A 1 223 ? 0.337 3.576 18.274 1.00 93.56 223 GLU A O 1
ATOM 1666 N N . TYR A 1 224 ? 0.143 2.992 20.438 1.00 94.62 224 TYR A N 1
ATOM 1667 C CA . TYR A 1 224 ? 0.514 1.593 20.263 1.00 94.62 224 TYR A CA 1
ATOM 1668 C C . TYR A 1 224 ? -0.612 0.707 20.763 1.00 94.62 224 TYR A C 1
ATOM 1670 O O . TYR A 1 224 ? -1.112 0.909 21.875 1.00 94.62 224 TYR A O 1
ATOM 1678 N N . LEU A 1 225 ? -0.974 -0.287 19.964 1.00 94.25 225 LEU A N 1
ATOM 1679 C CA . LEU A 1 225 ? -2.030 -1.241 20.266 1.00 94.25 225 LEU A CA 1
ATOM 1680 C C . LEU A 1 225 ? -1.495 -2.647 20.016 1.00 94.25 225 LEU A C 1
ATOM 1682 O O . LEU A 1 225 ? -0.979 -2.947 18.943 1.00 94.25 225 LEU A O 1
ATOM 1686 N N . ASP A 1 226 ? -1.593 -3.494 21.032 1.00 95.81 226 ASP A N 1
ATOM 1687 C CA . ASP A 1 226 ? -1.168 -4.887 20.943 1.00 95.81 226 ASP A CA 1
ATOM 1688 C C . ASP A 1 226 ? -2.332 -5.767 20.453 1.00 95.81 226 ASP A C 1
ATOM 1690 O O . ASP A 1 226 ? -3.504 -5.460 20.697 1.00 95.81 226 ASP A O 1
ATOM 1694 N N . ASP A 1 227 ? -2.000 -6.879 19.794 1.00 92.31 227 ASP A N 1
ATOM 1695 C CA . ASP A 1 227 ? -2.940 -7.948 19.427 1.00 92.31 227 ASP A CA 1
ATOM 1696 C C . ASP A 1 227 ? -4.175 -7.497 18.617 1.00 92.31 227 ASP A C 1
ATOM 1698 O O . ASP A 1 227 ? -5.296 -7.975 18.830 1.00 92.31 227 ASP A O 1
ATOM 1702 N N . VAL A 1 228 ? -3.989 -6.589 17.658 1.00 96.50 228 VAL A N 1
ATOM 1703 C CA . VAL A 1 228 ? -5.040 -6.192 16.707 1.00 96.50 228 VAL A CA 1
ATOM 1704 C C . VAL A 1 228 ? -5.368 -7.371 15.780 1.00 96.50 228 VAL A C 1
ATOM 1706 O O . VAL A 1 228 ? -4.476 -8.095 15.342 1.00 96.50 228 VAL A O 1
ATOM 1709 N N . ARG A 1 229 ? -6.657 -7.606 15.497 1.00 97.69 229 ARG A N 1
ATOM 1710 C CA . ARG A 1 229 ? -7.121 -8.716 14.635 1.00 97.69 229 ARG A CA 1
ATOM 1711 C C . ARG A 1 229 ? -7.964 -8.278 13.454 1.00 97.69 229 ARG A C 1
ATOM 1713 O O . ARG A 1 229 ? -8.002 -8.985 12.453 1.00 97.69 229 ARG A O 1
ATOM 1720 N N . LEU A 1 230 ? -8.631 -7.138 13.571 1.00 98.19 230 LEU A N 1
ATOM 1721 C CA . LEU A 1 230 ? -9.407 -6.532 12.500 1.00 98.19 230 LEU A CA 1
ATOM 1722 C C . LEU A 1 230 ? -9.224 -5.022 12.559 1.00 98.19 230 LEU A C 1
ATOM 1724 O O . LEU A 1 230 ? -9.323 -4.434 13.639 1.00 98.19 230 LEU A O 1
ATOM 1728 N N . VAL A 1 231 ? -9.000 -4.432 11.394 1.00 98.19 231 VAL A N 1
ATOM 1729 C CA . VAL A 1 231 ? -8.994 -2.993 11.167 1.00 98.19 231 VAL A CA 1
ATOM 1730 C C . VAL A 1 231 ? -10.050 -2.675 10.123 1.00 98.19 231 VAL A C 1
ATOM 1732 O O . VAL A 1 231 ? -10.057 -3.265 9.047 1.00 98.19 231 VAL A O 1
ATOM 1735 N N . GLU A 1 232 ? -10.951 -1.763 10.445 1.00 97.88 232 GLU A N 1
ATOM 1736 C CA . GLU A 1 232 ? -11.986 -1.248 9.557 1.00 97.88 232 GLU A CA 1
ATOM 1737 C C . GLU A 1 232 ? -11.735 0.249 9.379 1.00 97.88 232 GLU A C 1
ATOM 1739 O O . GLU A 1 232 ? -11.630 0.991 10.354 1.00 97.88 232 GLU A O 1
ATOM 1744 N N . VAL A 1 233 ? -11.595 0.688 8.135 1.00 96.56 233 VAL A N 1
ATOM 1745 C CA . VAL A 1 233 ? -11.274 2.064 7.772 1.00 96.56 233 VAL A CA 1
ATOM 1746 C C . VAL A 1 233 ? -12.403 2.621 6.925 1.00 96.56 233 VAL A C 1
ATOM 1748 O O . VAL A 1 233 ? -12.741 2.060 5.885 1.00 96.56 233 VAL A O 1
ATOM 1751 N N . SER A 1 234 ? -12.964 3.743 7.366 1.00 94.88 234 SER A N 1
ATOM 1752 C CA . SER A 1 234 ? -13.857 4.565 6.558 1.00 94.88 234 SER A CA 1
ATOM 1753 C C . SER A 1 234 ? -13.131 5.849 6.200 1.00 94.88 234 SER A C 1
ATOM 1755 O O . SER A 1 234 ? -12.935 6.719 7.055 1.00 94.88 234 SER A O 1
ATOM 1757 N N . ASP A 1 235 ? -12.660 5.922 4.957 1.00 93.44 235 ASP A N 1
ATOM 1758 C CA . ASP A 1 235 ? -11.815 6.997 4.454 1.00 93.44 235 ASP A CA 1
ATOM 1759 C C . ASP A 1 235 ? -12.594 7.896 3.490 1.00 93.44 235 ASP A C 1
ATOM 1761 O O . ASP A 1 235 ? -13.141 7.442 2.484 1.00 93.44 235 ASP A O 1
ATOM 1765 N N . GLY A 1 236 ? -12.632 9.199 3.780 1.00 88.00 236 GLY A N 1
ATOM 1766 C CA . GLY A 1 236 ? -13.380 10.164 2.972 1.00 88.00 236 GLY A CA 1
ATOM 1767 C C . GLY A 1 236 ? -12.824 10.412 1.563 1.00 88.00 236 GLY A C 1
ATOM 1768 O O . GLY A 1 236 ? -13.464 11.132 0.797 1.00 88.00 236 GLY A O 1
ATOM 1769 N N . ARG A 1 237 ? -11.641 9.885 1.223 1.00 90.25 237 ARG A N 1
ATOM 1770 C CA . ARG A 1 237 ? -11.024 9.979 -0.111 1.00 90.25 237 ARG A CA 1
ATOM 1771 C C . ARG A 1 237 ? -10.951 8.620 -0.796 1.00 90.25 237 ARG A C 1
ATOM 1773 O O . ARG A 1 237 ? -11.279 8.531 -1.974 1.00 90.25 237 ARG A O 1
ATOM 1780 N N . TYR A 1 238 ? -10.525 7.587 -0.079 1.00 91.88 238 TYR A N 1
ATOM 1781 C CA . TYR A 1 238 ? -10.296 6.255 -0.649 1.00 91.88 238 TYR A CA 1
ATOM 1782 C C . TYR A 1 238 ? -11.548 5.370 -0.655 1.00 91.88 238 TYR A C 1
ATOM 1784 O O . TYR A 1 238 ? -11.595 4.384 -1.390 1.00 91.88 238 TYR A O 1
ATOM 1792 N N . GLY A 1 239 ? -12.571 5.727 0.126 1.00 91.12 239 GLY A N 1
ATOM 1793 C CA . GLY A 1 239 ? -13.698 4.852 0.423 1.00 91.12 239 GLY A CA 1
ATOM 1794 C C . GLY A 1 239 ? -13.380 3.885 1.563 1.00 91.12 239 GLY A C 1
ATOM 1795 O O . GLY A 1 239 ? -12.352 3.986 2.235 1.00 91.12 239 GLY A O 1
ATOM 1796 N N . ASP A 1 240 ? -14.287 2.942 1.800 1.00 94.06 240 ASP A N 1
ATOM 1797 C CA . ASP A 1 240 ? -14.140 1.996 2.903 1.00 94.06 240 ASP A CA 1
ATOM 1798 C C . ASP A 1 240 ? -13.213 0.829 2.529 1.00 94.06 240 ASP A C 1
ATOM 1800 O O . ASP A 1 240 ? -13.334 0.214 1.464 1.00 94.06 240 ASP A O 1
ATOM 1804 N N . PHE A 1 241 ? -12.326 0.461 3.446 1.00 96.12 241 PHE A N 1
ATOM 1805 C CA . PHE A 1 241 ? -11.527 -0.756 3.347 1.00 96.12 241 PHE A CA 1
ATOM 1806 C C . PHE A 1 241 ? -11.267 -1.349 4.727 1.00 96.12 241 PHE A C 1
ATOM 1808 O O . PHE A 1 241 ? -11.349 -0.677 5.750 1.00 96.12 241 PHE A O 1
ATOM 1815 N N . SER A 1 242 ? -10.985 -2.641 4.780 1.00 97.44 242 SER A N 1
ATOM 1816 C CA . SER A 1 242 ? -10.720 -3.342 6.032 1.00 97.44 242 SER A CA 1
ATOM 1817 C C . SER A 1 242 ? -9.719 -4.457 5.826 1.00 97.44 242 SER A C 1
ATOM 1819 O O . SER A 1 242 ? -9.519 -4.913 4.701 1.00 97.44 242 SER A O 1
ATOM 1821 N N . TRP A 1 243 ? -9.088 -4.906 6.904 1.00 98.25 243 TRP A N 1
ATOM 1822 C CA . TRP A 1 243 ? -8.261 -6.101 6.864 1.00 98.25 243 TRP A CA 1
ATOM 1823 C C . TRP A 1 243 ? -8.215 -6.833 8.191 1.00 98.25 243 TRP A C 1
ATOM 1825 O O . TRP A 1 243 ? -8.286 -6.236 9.267 1.00 98.25 243 TRP A O 1
ATOM 1835 N N . THR A 1 244 ? -8.056 -8.150 8.107 1.00 98.50 244 THR A N 1
ATOM 1836 C CA . THR A 1 244 ? -7.616 -8.956 9.246 1.00 98.50 244 THR A CA 1
ATOM 1837 C C . THR A 1 244 ? -6.103 -9.033 9.278 1.00 98.50 244 THR A C 1
ATOM 1839 O O . THR A 1 244 ? -5.469 -8.968 8.229 1.00 98.50 244 THR A O 1
ATOM 1842 N N . THR A 1 245 ? -5.526 -9.172 10.469 1.00 98.38 245 THR A N 1
ATOM 1843 C CA . THR A 1 245 ? -4.070 -9.179 10.647 1.00 98.38 245 THR A CA 1
ATOM 1844 C C . THR A 1 245 ? -3.627 -10.069 11.806 1.00 98.38 245 THR A C 1
ATOM 1846 O O . THR A 1 245 ? -4.366 -10.258 12.779 1.00 98.38 245 THR A O 1
ATOM 1849 N N . ASP A 1 246 ? -2.418 -10.618 11.701 1.00 97.50 246 ASP A N 1
ATOM 1850 C CA . ASP A 1 246 ? -1.726 -11.336 12.777 1.00 97.50 246 ASP A CA 1
ATOM 1851 C C . ASP A 1 246 ? -0.733 -10.451 13.553 1.00 97.50 246 ASP A C 1
ATOM 1853 O O . ASP A 1 246 ? 0.026 -10.968 14.373 1.00 97.50 246 ASP A O 1
ATOM 1857 N N . ILE A 1 247 ? -0.744 -9.131 13.327 1.00 96.75 247 ILE A N 1
ATOM 1858 C CA . ILE A 1 247 ? 0.200 -8.202 13.953 1.00 96.75 247 ILE A CA 1
ATOM 1859 C C . ILE A 1 247 ? 0.171 -8.297 15.489 1.00 96.75 247 ILE A C 1
ATOM 1861 O O . ILE A 1 247 ? -0.888 -8.283 16.129 1.00 96.75 247 ILE A O 1
ATOM 1865 N N . GLU A 1 248 ? 1.351 -8.403 16.096 1.00 95.94 248 GLU A N 1
ATOM 1866 C CA . GLU A 1 248 ? 1.512 -8.463 17.552 1.00 95.94 248 GLU A CA 1
ATOM 1867 C C . GLU A 1 248 ? 1.491 -7.067 18.183 1.00 95.94 248 GLU A C 1
ATOM 1869 O O . GLU A 1 248 ? 1.025 -6.901 19.312 1.00 95.94 248 GLU A O 1
ATOM 1874 N N . ARG A 1 249 ? 1.962 -6.050 17.451 1.00 95.56 249 ARG A N 1
ATOM 1875 C CA . ARG A 1 249 ? 1.942 -4.650 17.880 1.00 95.56 249 ARG A CA 1
ATOM 1876 C C . ARG A 1 249 ? 1.846 -3.702 16.694 1.00 95.56 249 ARG A C 1
ATOM 1878 O O . ARG A 1 249 ? 2.743 -3.657 15.862 1.00 95.56 249 ARG A O 1
ATOM 1885 N N . LEU A 1 250 ? 0.770 -2.930 16.673 1.00 94.31 250 LEU A N 1
ATOM 1886 C CA . LEU A 1 250 ? 0.482 -1.901 15.682 1.00 94.31 250 LEU A CA 1
ATOM 1887 C C . LEU A 1 250 ? 0.789 -0.522 16.268 1.00 94.31 250 LEU A C 1
ATOM 1889 O O . LEU A 1 250 ? 0.469 -0.263 17.435 1.00 94.31 250 LEU A O 1
ATOM 1893 N N . GLN A 1 251 ? 1.363 0.369 15.460 1.00 94.75 251 GLN A N 1
ATOM 1894 C CA . GLN A 1 251 ? 1.517 1.780 15.803 1.00 94.75 251 GLN A CA 1
ATOM 1895 C C . GLN A 1 251 ? 0.671 2.654 14.866 1.00 94.75 251 GLN A C 1
ATOM 1897 O O . GLN A 1 251 ? 0.638 2.446 13.659 1.00 94.75 251 GLN A O 1
ATOM 1902 N N . PHE A 1 252 ? 0.003 3.659 15.431 1.00 92.06 252 PHE A N 1
ATOM 1903 C CA . PHE A 1 252 ? -0.413 4.841 14.678 1.00 92.06 252 PHE A CA 1
ATOM 1904 C C . PHE A 1 252 ? 0.637 5.933 14.872 1.00 92.06 252 PHE A C 1
ATOM 1906 O O . PHE A 1 252 ? 0.830 6.356 16.018 1.00 92.06 252 PHE A O 1
ATOM 1913 N N . ASP A 1 253 ? 1.275 6.407 13.799 1.00 89.62 253 ASP A N 1
ATOM 1914 C CA . ASP A 1 253 ? 2.076 7.639 13.826 1.00 89.62 253 ASP A CA 1
ATOM 1915 C C . ASP A 1 253 ? 1.326 8.762 13.095 1.00 89.62 253 ASP A C 1
ATOM 1917 O O . ASP A 1 253 ? 0.976 8.696 11.912 1.00 89.62 253 ASP A O 1
ATOM 1921 N N . LEU A 1 254 ? 1.004 9.803 13.858 1.00 86.19 254 LEU A N 1
ATOM 1922 C CA . LEU A 1 254 ? 0.250 10.960 13.409 1.00 86.19 254 LEU A CA 1
ATOM 1923 C C . LEU A 1 254 ? 1.176 12.156 13.411 1.00 86.19 254 LEU A C 1
ATOM 1925 O O . LEU A 1 254 ? 1.683 12.560 14.457 1.00 86.19 254 LEU A O 1
ATOM 1929 N N . ASN A 1 255 ? 1.302 12.794 12.253 1.00 80.81 255 ASN A N 1
ATOM 1930 C CA . ASN A 1 255 ? 2.085 14.008 12.100 1.00 80.81 255 ASN A CA 1
ATOM 1931 C C . ASN A 1 255 ? 1.193 15.193 11.691 1.00 80.81 255 ASN A C 1
ATOM 1933 O O . ASN A 1 255 ? 0.505 15.165 10.662 1.00 80.81 255 ASN A O 1
ATOM 1937 N N . THR A 1 256 ? 1.220 16.255 12.505 1.00 72.31 256 THR A N 1
ATOM 1938 C CA . THR A 1 256 ? 0.613 17.557 12.194 1.00 72.31 256 THR A CA 1
ATOM 1939 C C . THR A 1 256 ? 1.552 18.365 11.323 1.00 72.31 256 THR A C 1
ATOM 1941 O O . THR A 1 256 ? 2.242 19.276 11.787 1.00 72.31 256 THR A O 1
ATOM 1944 N N . ASN A 1 257 ? 1.550 18.063 10.040 1.00 78.38 257 ASN A N 1
ATOM 1945 C CA . ASN A 1 257 ? 2.109 18.946 9.039 1.00 78.38 257 ASN A CA 1
ATOM 1946 C C . ASN A 1 257 ? 1.036 19.140 7.963 1.00 78.38 257 ASN A C 1
ATOM 1948 O O . ASN A 1 257 ? 0.512 18.148 7.462 1.00 78.38 257 ASN A O 1
ATOM 1952 N N . PRO A 1 258 ? 0.680 20.391 7.615 1.00 73.50 258 PRO A N 1
ATOM 1953 C CA . PRO A 1 258 ? -0.363 20.668 6.626 1.00 73.50 258 PRO A CA 1
ATOM 1954 C C . PRO A 1 258 ? -0.035 20.147 5.219 1.00 73.50 258 PRO A C 1
ATOM 1956 O O . PRO A 1 258 ? -0.915 20.141 4.368 1.00 73.50 258 PRO A O 1
ATOM 1959 N N . LEU A 1 259 ? 1.214 19.743 4.972 1.00 81.25 259 LEU A N 1
ATOM 1960 C CA . LEU A 1 259 ? 1.656 19.115 3.727 1.00 81.25 259 LEU A CA 1
ATOM 1961 C C . LEU A 1 259 ? 1.534 17.586 3.740 1.00 81.25 259 LEU A C 1
ATOM 1963 O O . LEU A 1 259 ? 1.775 16.972 2.711 1.00 81.25 259 LEU A O 1
ATOM 1967 N N . LEU A 1 260 ? 1.214 16.980 4.887 1.00 88.88 260 LEU A N 1
ATOM 1968 C CA . LEU A 1 260 ? 1.005 15.542 5.004 1.00 88.88 260 LEU A CA 1
ATOM 1969 C C . LEU A 1 260 ? -0.497 15.293 5.028 1.00 88.88 260 LEU A C 1
ATOM 1971 O O . LEU A 1 260 ? -1.137 15.659 6.016 1.00 88.88 260 LEU A O 1
ATOM 1975 N N . ASP A 1 261 ? -1.053 14.686 3.987 1.00 92.12 261 ASP A N 1
ATOM 1976 C CA . ASP A 1 261 ? -2.488 14.383 3.901 1.00 92.12 261 ASP A CA 1
ATOM 1977 C C . ASP A 1 261 ? -2.813 12.907 4.177 1.00 92.12 261 ASP A C 1
ATOM 1979 O O . ASP A 1 261 ? -3.984 12.557 4.192 1.00 92.12 261 ASP A O 1
ATOM 1983 N N . VAL A 1 262 ? -1.810 12.086 4.512 1.00 94.69 262 VAL A N 1
ATOM 1984 C CA . VAL A 1 262 ? -1.956 10.711 5.027 1.00 94.69 262 VAL A CA 1
ATOM 1985 C C . VAL A 1 262 ? -1.346 10.560 6.430 1.00 94.69 262 VAL A C 1
ATOM 1987 O O . VAL A 1 262 ? -0.714 11.492 6.958 1.00 94.69 262 VAL A O 1
ATOM 1990 N N . PHE A 1 263 ? -1.582 9.415 7.071 1.00 94.06 263 PHE A N 1
ATOM 1991 C CA . PHE A 1 263 ? -0.948 9.008 8.332 1.00 94.06 263 PHE A CA 1
ATOM 1992 C C . PHE A 1 263 ? -0.509 7.546 8.292 1.00 94.06 263 PHE A C 1
ATOM 1994 O O . PHE A 1 263 ? -1.001 6.783 7.469 1.00 94.06 263 PHE A O 1
ATOM 2001 N N . GLU A 1 264 ? 0.385 7.161 9.199 1.00 93.69 264 GLU A N 1
ATOM 2002 C CA . GLU A 1 264 ? 0.979 5.827 9.210 1.00 93.69 264 GLU A CA 1
ATOM 2003 C C . GLU A 1 264 ? 0.199 4.882 10.119 1.00 93.69 264 GLU A C 1
ATOM 2005 O O . GLU A 1 264 ? -0.040 5.166 11.298 1.00 93.69 264 GLU A O 1
ATOM 2010 N N . ILE A 1 265 ? -0.174 3.734 9.560 1.00 94.88 265 ILE A N 1
ATOM 2011 C CA . ILE A 1 265 ? -0.448 2.516 10.311 1.00 94.88 265 ILE A CA 1
ATOM 2012 C C . ILE A 1 265 ? 0.762 1.614 10.106 1.00 94.88 265 ILE A C 1
ATOM 2014 O O . ILE A 1 265 ? 0.939 1.013 9.044 1.00 94.88 265 ILE A O 1
ATOM 2018 N N . ASP A 1 266 ? 1.612 1.597 11.121 1.00 89.00 266 ASP A N 1
ATOM 2019 C CA . ASP A 1 266 ? 2.974 1.096 11.062 1.00 89.00 266 ASP A CA 1
ATOM 2020 C C . ASP A 1 266 ? 3.066 -0.333 11.647 1.00 89.00 266 ASP A C 1
ATOM 2022 O O . ASP A 1 266 ? 2.490 -0.645 12.700 1.00 89.00 266 ASP A O 1
ATOM 2026 N N . ALA A 1 267 ? 3.785 -1.202 10.926 1.00 87.88 267 ALA A N 1
ATOM 2027 C CA . ALA A 1 267 ? 4.094 -2.581 11.288 1.00 87.88 267 ALA A CA 1
ATOM 2028 C C . ALA A 1 267 ? 5.546 -2.814 11.763 1.00 87.88 267 ALA A C 1
ATOM 2030 O O . ALA A 1 267 ? 5.864 -3.905 12.232 1.00 87.88 267 ALA A O 1
ATOM 2031 N N . ASP A 1 268 ? 6.443 -1.837 11.675 1.00 88.69 268 ASP A N 1
ATOM 2032 C CA . ASP A 1 268 ? 7.839 -1.918 12.103 1.00 88.69 268 ASP A CA 1
ATOM 2033 C C . ASP A 1 268 ? 7.975 -2.202 13.608 1.00 88.69 268 ASP A C 1
ATOM 2035 O O . ASP A 1 268 ? 8.892 -2.904 14.029 1.00 88.69 268 ASP A O 1
ATOM 2039 N N . HIS A 1 269 ? 7.008 -1.768 14.419 1.00 93.81 269 HIS A N 1
ATOM 2040 C CA . HIS A 1 269 ? 6.968 -2.007 15.855 1.00 93.81 269 HIS A CA 1
ATOM 2041 C C . HIS A 1 269 ? 6.574 -3.445 16.198 1.00 93.81 269 HIS A C 1
ATOM 2043 O O . HIS A 1 269 ? 6.865 -3.913 17.304 1.00 93.81 269 HIS A O 1
ATOM 2049 N N . ALA A 1 270 ? 6.022 -4.195 15.241 1.00 93.56 270 ALA A N 1
ATOM 2050 C CA . ALA A 1 270 ? 5.951 -5.645 15.345 1.00 93.56 270 ALA A CA 1
ATOM 2051 C C . ALA A 1 270 ? 7.369 -6.246 15.385 1.00 93.56 270 ALA A C 1
ATOM 2053 O O . ALA A 1 270 ? 7.641 -7.150 16.174 1.00 93.56 270 ALA A O 1
ATOM 2054 N N . LEU A 1 271 ? 8.323 -5.686 14.635 1.00 94.81 271 LEU A N 1
ATOM 2055 C CA . LEU A 1 271 ? 9.728 -6.076 14.717 1.00 94.81 271 LEU A CA 1
ATOM 2056 C C . LEU A 1 271 ? 10.426 -5.466 15.940 1.00 94.81 271 LEU A C 1
ATOM 2058 O O . LEU A 1 271 ? 10.935 -6.223 16.766 1.00 94.81 271 LEU A O 1
ATOM 2062 N N . LYS A 1 272 ? 10.437 -4.131 16.063 1.00 94.25 272 LYS A N 1
ATOM 2063 C CA . LYS A 1 272 ? 11.212 -3.384 17.075 1.00 94.25 272 LYS A CA 1
ATOM 2064 C C . LYS A 1 272 ? 10.867 -3.819 18.505 1.00 94.25 272 LYS A C 1
ATOM 2066 O O . LYS A 1 272 ? 11.755 -3.999 19.334 1.00 94.25 272 LYS A O 1
ATOM 2071 N N . ASP A 1 273 ? 9.585 -4.071 18.786 1.00 95.12 273 ASP A N 1
ATOM 2072 C CA . ASP A 1 273 ? 9.133 -4.374 20.150 1.00 95.12 273 ASP A CA 1
ATOM 2073 C C . ASP A 1 273 ? 8.811 -5.859 20.386 1.00 95.12 273 ASP A C 1
ATOM 2075 O O . ASP A 1 273 ? 8.831 -6.315 21.536 1.00 95.12 273 ASP A O 1
ATOM 2079 N N . ARG A 1 274 ? 8.473 -6.619 19.333 1.00 95.94 274 ARG A N 1
ATOM 2080 C CA . ARG A 1 274 ? 8.020 -8.020 19.456 1.00 95.94 274 ARG A CA 1
ATOM 2081 C C . ARG A 1 274 ? 8.877 -9.039 18.704 1.00 95.94 274 ARG A C 1
ATOM 2083 O O . ARG A 1 274 ? 8.773 -10.233 18.970 1.00 95.94 274 ARG A O 1
ATOM 2090 N N . GLY A 1 275 ? 9.766 -8.599 17.818 1.00 95.19 275 GLY A N 1
ATOM 2091 C CA . GLY A 1 275 ? 10.578 -9.481 16.981 1.00 95.19 275 GLY A CA 1
ATOM 2092 C C . GLY A 1 275 ? 9.791 -10.191 15.871 1.00 95.19 275 GLY A C 1
ATOM 2093 O O . GLY A 1 275 ? 10.327 -11.103 15.236 1.00 95.19 275 GLY A O 1
ATOM 2094 N N . GLN A 1 276 ? 8.539 -9.798 15.617 1.00 96.38 276 GLN A N 1
ATOM 2095 C CA . GLN A 1 276 ? 7.730 -10.322 14.522 1.00 96.38 276 GLN A CA 1
ATOM 2096 C C . GLN A 1 276 ? 8.251 -9.757 13.197 1.00 96.38 276 GLN A C 1
ATOM 2098 O O . GLN A 1 276 ? 8.024 -8.604 12.846 1.00 96.38 276 GLN A O 1
ATOM 2103 N N . ARG A 1 277 ? 8.963 -10.598 12.444 1.00 94.94 277 ARG A N 1
ATOM 2104 C CA . ARG A 1 277 ? 9.539 -10.234 11.139 1.00 94.94 277 ARG A CA 1
ATOM 2105 C C . ARG A 1 277 ? 8.528 -10.244 9.995 1.00 94.94 277 ARG A C 1
ATOM 2107 O O . ARG A 1 277 ? 8.773 -9.636 8.966 1.00 94.94 277 ARG A O 1
ATOM 2114 N N . VAL A 1 278 ? 7.434 -10.986 10.129 1.00 96.75 278 VAL A N 1
ATOM 2115 C CA . VAL A 1 278 ? 6.435 -11.142 9.068 1.00 96.75 278 VAL A CA 1
ATOM 2116 C C . VAL A 1 278 ? 5.066 -10.897 9.670 1.00 96.75 278 VAL A C 1
ATOM 2118 O O . VAL A 1 278 ? 4.673 -11.602 10.600 1.00 96.75 278 VAL A O 1
ATOM 2121 N N . VAL A 1 279 ? 4.371 -9.904 9.124 1.00 97.62 279 VAL A N 1
ATOM 2122 C CA . VAL A 1 279 ? 2.962 -9.630 9.392 1.00 97.62 279 VAL A CA 1
ATOM 2123 C C . VAL A 1 279 ? 2.167 -10.054 8.166 1.00 97.62 279 VAL A C 1
ATOM 2125 O O . VAL A 1 279 ? 2.588 -9.816 7.032 1.00 97.62 279 VAL A O 1
ATOM 2128 N N . THR A 1 280 ? 1.034 -10.700 8.396 1.00 98.38 280 THR A N 1
ATOM 2129 C CA . THR A 1 280 ? 0.108 -11.151 7.362 1.00 98.38 280 THR A CA 1
ATOM 2130 C C . THR A 1 280 ? -1.168 -10.330 7.449 1.00 98.38 280 THR A C 1
ATOM 2132 O O . THR A 1 280 ? -1.723 -10.190 8.540 1.00 98.38 280 THR A O 1
ATOM 2135 N N . ASN A 1 281 ? -1.660 -9.815 6.320 1.00 98.56 281 ASN A N 1
ATOM 2136 C CA . ASN A 1 281 ? -2.938 -9.106 6.275 1.00 98.56 281 ASN A CA 1
ATOM 2137 C C . ASN A 1 281 ? -3.810 -9.567 5.108 1.00 98.56 281 ASN A C 1
ATOM 2139 O O . ASN A 1 281 ? -3.304 -9.732 4.000 1.00 98.56 281 ASN A O 1
ATOM 2143 N N . ASP A 1 282 ? -5.117 -9.667 5.339 1.00 98.62 282 ASP A N 1
ATOM 2144 C CA . ASP A 1 282 ? -6.117 -9.951 4.305 1.00 98.62 282 ASP A CA 1
ATOM 2145 C C . ASP A 1 282 ? -7.053 -8.750 4.150 1.00 98.62 282 ASP A C 1
ATOM 2147 O O . ASP A 1 282 ? -7.967 -8.549 4.951 1.00 98.62 282 ASP A O 1
ATOM 2151 N N . PHE A 1 283 ? -6.809 -7.940 3.124 1.00 98.50 283 PHE A N 1
ATOM 2152 C CA . PHE A 1 283 ? -7.543 -6.725 2.809 1.00 98.50 283 PHE A CA 1
ATOM 2153 C C . PHE A 1 283 ? -8.796 -6.977 1.980 1.00 98.50 283 PHE A C 1
ATOM 2155 O O . PHE A 1 283 ? -8.858 -7.833 1.095 1.00 98.50 283 PHE A O 1
ATOM 2162 N N . THR A 1 284 ? -9.778 -6.120 2.220 1.00 97.31 284 THR A N 1
ATOM 2163 C CA . THR A 1 284 ? -11.004 -5.973 1.450 1.00 97.31 284 THR A CA 1
ATOM 2164 C C . THR A 1 284 ? -11.229 -4.503 1.164 1.00 97.31 284 THR A C 1
ATOM 2166 O O . THR A 1 284 ? -11.274 -3.704 2.095 1.00 97.31 284 THR A O 1
ATOM 2169 N N . PHE A 1 285 ? -11.434 -4.155 -0.102 1.00 96.06 285 PHE A N 1
ATOM 2170 C CA . PHE A 1 285 ? -11.726 -2.784 -0.506 1.00 96.06 285 PHE A CA 1
ATOM 2171 C C . PHE A 1 285 ? -13.158 -2.695 -1.031 1.00 96.06 285 PHE A C 1
ATOM 2173 O O . PHE A 1 285 ? -13.542 -3.413 -1.961 1.00 96.06 285 PHE A O 1
ATOM 2180 N N . ALA A 1 286 ? -13.958 -1.810 -0.444 1.00 84.81 286 ALA A N 1
ATOM 2181 C CA . ALA A 1 286 ? -15.298 -1.518 -0.920 1.00 84.81 286 ALA A CA 1
ATOM 2182 C C . ALA A 1 286 ? -15.261 -0.318 -1.873 1.00 84.81 286 ALA A C 1
ATOM 2184 O O . ALA A 1 286 ? -14.758 0.752 -1.544 1.00 84.81 286 ALA A O 1
ATOM 2185 N N . ALA A 1 287 ? -15.856 -0.472 -3.055 1.00 67.94 287 ALA A N 1
ATOM 2186 C CA . ALA A 1 287 ? -16.088 0.638 -3.974 1.00 67.94 287 ALA A CA 1
ATOM 2187 C C . ALA A 1 287 ? -17.274 1.492 -3.481 1.00 67.94 287 ALA A C 1
ATOM 2189 O O . ALA A 1 287 ? -18.374 1.461 -4.039 1.00 67.94 287 ALA A O 1
ATOM 2190 N N . HIS A 1 288 ? -17.080 2.218 -2.384 1.00 69.81 288 HIS A N 1
ATOM 2191 C CA . HIS A 1 288 ? -18.043 3.189 -1.873 1.00 69.81 288 HIS A CA 1
ATOM 2192 C C . HIS A 1 288 ? -17.405 4.574 -1.836 1.00 69.81 288 HIS A C 1
ATOM 2194 O O . HIS A 1 288 ? -16.818 4.976 -0.840 1.00 69.81 288 HIS A O 1
ATOM 2200 N N . CYS A 1 289 ? -17.543 5.305 -2.944 1.00 65.38 289 CYS A N 1
ATOM 2201 C CA . CY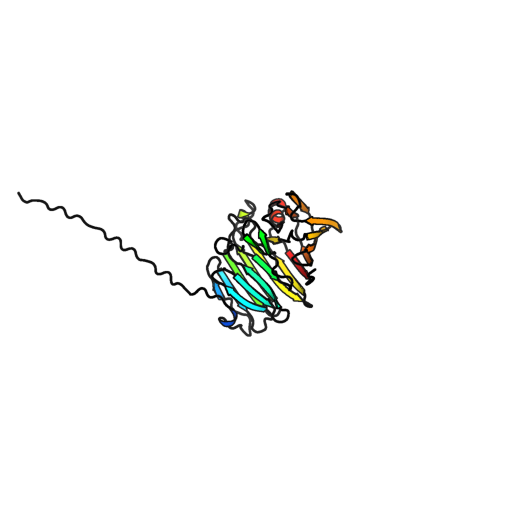S A 1 289 ? -17.153 6.709 -3.022 1.00 65.38 289 CYS A CA 1
ATOM 2202 C C . CYS A 1 289 ? -18.331 7.576 -2.535 1.00 65.38 289 CYS A C 1
ATOM 2204 O O . CYS A 1 289 ? -19.430 7.484 -3.097 1.00 65.38 289 CYS A O 1
ATOM 2206 N N . GLY A 1 290 ? -18.120 8.374 -1.484 1.00 52.81 290 GLY A N 1
ATOM 2207 C CA . GLY A 1 290 ? -19.115 9.268 -0.871 1.00 52.81 290 GLY A CA 1
ATOM 2208 C C . GLY A 1 290 ? -18.777 10.741 -1.037 1.00 52.81 290 GLY A C 1
ATOM 2209 O O . GLY A 1 290 ? -17.632 11.115 -0.714 1.00 52.81 290 GLY A O 1
#

Foldseek 3Di:
DDDDDDDDDDDDDDDPPPPPPPDDQDWFWPCVVDPAACDFWDWDFPDQPPAGEIEHEHPQFQKGFGTDGPQQQWTWIARNVQRKIKIAHQFQCPRPQEAGAIFIDLPLDTQWAFDPNGIYHQWFQAPDNVPWHWHYWYWYTDNQKTKIKTWTAALCVLPNPLDRHIFMKIWIWGQDPSWIKIKIKFWTKGKAFQVVKKKKWWAFPVRDIDIDIHHLPDAFDKDKDARTAKIWMAGQRQGTKMKGKRQGMWMWGDDNDNRTGITIGGRSCSCHPVVPGMMIMMMIGDPDHD

Organism: NCBI:txid1524084

pLDDT: mean 87.1, std 15.86, range [32.12, 98.69]

Secondary structure (DSSP, 8-state):
-PPPP----------------------S-GGGTSPPBSSSPPPEEEE-SSSEEEEEEBTT-SEEEEEEETTTTEEEEEETTT--EEEEE-S-TTSSSBPSEEEEESSS--SEEEETTEEEESEE--SSTTT--EEEEEEEEETTEEEEEEEES-HHHHSTTS-SSPEEEEEEEEEETTEEEEEEEES-EE--B-SS-EEEEEEETTS-EEEEEE-TTPPPEEEEEESEEEEEEEETTTEEEEEEE--SEEEEEE---TT--B-EEE-HHHHHHH----EEEEEEE-----